Protein AF-A0A060ZB12-F1 (afdb_monomer_lite)

pLDDT: mean 72.52, std 22.84, range [24.72, 95.81]

InterPro domains:
  IPR001849 Pleckstrin homology domain [PS50003] (1-151)
  IPR011993 PH-like domain superfamily [G3DSA:2.30.29.30] (1-179)
  IPR037769 Abr/Bcr [PTHR23182] (1-188)

Secondary structure (DSSP, 8-state):
-EEEETTEEEE-EEEE-SSEEEEEEEE--SSSPPPEEEEEEEEEGGGEEEPPTTS-------PPPHHHHHHHHHHHHHHHHHHHHHHHTT--HHHHHHHHHHHHHHHHHHHHHS--EEEEEEETTS-EEEEEES-HHHHHHHHHHHHHHHTT--------HHHHHHHHHHHHHGGGG-S------S----S-TTTHHHHSSS---BGGGGGTTSHHHHHHHHHHHHT--

Foldseek 3Di:
DWWQDPLDTDDWDWEDDLFKIWTWDWDDDPDPDAIFTDTPDMAGLLQKDWDDPPPDDPDDRPADDVVVLVVLVVVLVVLVVVLVVCVVVVHDPVVNVVSVVVNVVSLVVSVRHQFDCWTWMAGNVGDIIIDGDNDPVRSVVVVVLSVVSSVVHDDDDDDDPVRVRVVRVVVSVVCPVPPQPPPDDDDDDDDDCPVVSRPPRRPPPNVPVVVPVCVPVVVVVVCVVVVDD

Organism: Oncorhynchus mykiss (NCBI:txid8022)

Sequence (229 aa):
MVELVEGTRKLRHVFLFTDLLLCAKLKKQIGGKSQQYDSKWYIPLSDLTFQNADESEPLPIPQVPDEELDAMKVKISHIKSEIQREKRANKGSKVIDRLRKKLSEQESLLLLTSPSMALRVHNRNGKGYMFLMSSDYERAEWKETIQEQQKKCFKSFSLTSMELQMLTNSCVKLQTVHHIPLTINKEGQGTRCYSMFCSDFWPRVVLSDVSTMCSEVEKDRIQRQ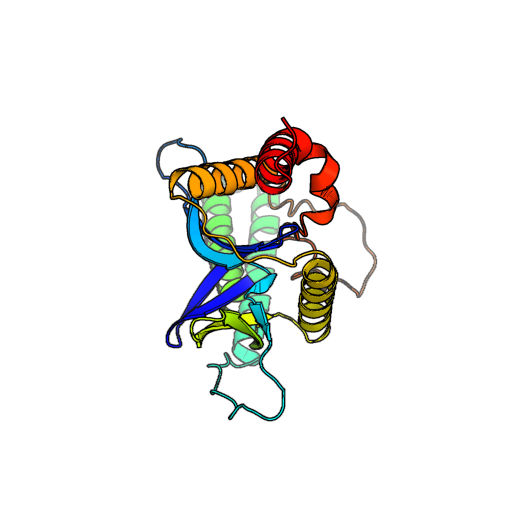TGTK

Structure (mmCIF, N/CA/C/O backbone):
data_AF-A0A060ZB12-F1
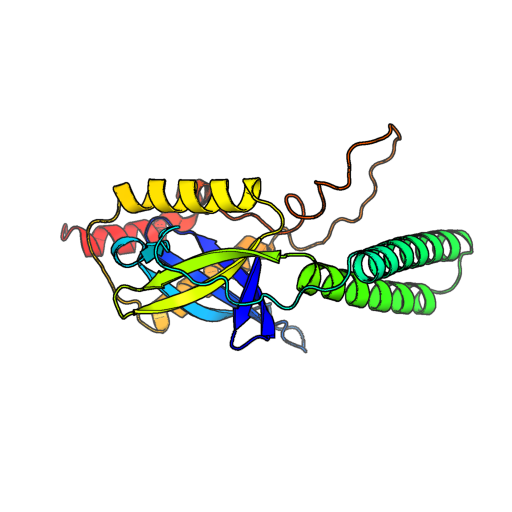#
_entry.id   AF-A0A060ZB12-F1
#
loop_
_atom_site.group_PDB
_atom_site.id
_atom_site.type_symbol
_atom_site.label_atom_id
_atom_site.label_alt_id
_atom_site.label_comp_id
_atom_site.label_asym_id
_atom_site.label_entity_id
_atom_site.label_seq_id
_atom_site.pdbx_PDB_ins_code
_atom_site.Cartn_x
_atom_site.Cartn_y
_atom_site.Cartn_z
_atom_site.occupancy
_atom_site.B_iso_or_equiv
_atom_site.auth_seq_id
_atom_site.auth_comp_id
_atom_site.auth_asym_id
_atom_site.auth_atom_id
_atom_site.pdbx_PDB_model_num
ATOM 1 N N . MET A 1 1 ? 2.083 -0.076 -1.226 1.00 79.00 1 MET A N 1
ATOM 2 C CA . MET A 1 1 ? 1.921 -1.458 -0.709 1.00 79.00 1 MET A CA 1
ATOM 3 C C . MET A 1 1 ? 1.122 -2.290 -1.704 1.00 79.00 1 MET A C 1
ATOM 5 O O . MET A 1 1 ? 0.403 -1.724 -2.531 1.00 79.00 1 MET A O 1
ATOM 9 N N . VAL A 1 2 ? 1.224 -3.616 -1.631 1.00 87.88 2 VAL A N 1
ATOM 10 C CA . VAL A 1 2 ? 0.424 -4.539 -2.450 1.00 87.88 2 VAL A CA 1
ATOM 11 C C . VAL A 1 2 ? -0.644 -5.177 -1.570 1.00 87.88 2 VAL A C 1
ATOM 13 O O . VAL A 1 2 ? -0.325 -5.769 -0.553 1.00 87.88 2 VAL A O 1
ATOM 16 N N . GLU A 1 3 ? -1.913 -5.042 -1.936 1.00 92.69 3 GLU A N 1
ATOM 17 C CA . GLU A 1 3 ? -3.031 -5.732 -1.284 1.00 92.69 3 GLU A CA 1
ATOM 18 C C . GLU A 1 3 ? -3.324 -7.033 -2.037 1.00 92.69 3 GLU A C 1
ATOM 20 O O . GLU A 1 3 ? -3.425 -7.022 -3.268 1.00 92.69 3 GLU A O 1
ATOM 25 N N . LEU A 1 4 ? -3.478 -8.143 -1.318 1.00 91.88 4 LEU A N 1
ATOM 26 C CA . LEU A 1 4 ? -3.927 -9.409 -1.887 1.00 91.88 4 LEU A CA 1
ATOM 27 C C . LEU A 1 4 ? -5.449 -9.510 -1.736 1.00 91.88 4 LEU A C 1
ATOM 29 O O . LEU A 1 4 ? -5.963 -9.647 -0.629 1.00 91.88 4 LEU A O 1
ATOM 33 N N . VAL A 1 5 ? -6.169 -9.434 -2.857 1.00 90.94 5 VAL A N 1
ATOM 34 C CA . VAL A 1 5 ? -7.636 -9.520 -2.913 1.00 90.94 5 VAL A CA 1
ATOM 35 C C . VAL A 1 5 ? -8.007 -10.739 -3.741 1.00 90.94 5 VAL A C 1
ATOM 37 O O . VAL A 1 5 ? -7.709 -10.758 -4.934 1.00 90.94 5 VAL A O 1
ATOM 40 N N . GLU A 1 6 ? -8.623 -11.746 -3.116 1.00 86.81 6 GLU A N 1
ATOM 41 C CA . GLU A 1 6 ? -9.082 -12.974 -3.795 1.00 86.81 6 GLU A CA 1
ATOM 42 C C . GLU A 1 6 ? -7.963 -13.622 -4.641 1.00 86.81 6 GLU A C 1
ATOM 44 O O . GLU A 1 6 ? -8.123 -13.916 -5.822 1.00 86.81 6 GLU A O 1
ATOM 49 N N . GLY A 1 7 ? -6.760 -13.740 -4.065 1.00 84.56 7 GLY A N 1
ATOM 50 C CA . GLY A 1 7 ? -5.575 -14.283 -4.746 1.00 84.56 7 GLY A CA 1
ATOM 51 C C . GLY A 1 7 ? -4.916 -13.342 -5.763 1.00 84.56 7 GLY A C 1
ATOM 52 O O . GLY A 1 7 ? -3.827 -13.630 -6.254 1.00 84.56 7 GLY A O 1
ATOM 53 N N . THR A 1 8 ? -5.509 -12.180 -6.048 1.00 90.38 8 THR A N 1
ATOM 54 C CA . THR A 1 8 ? -4.959 -11.206 -6.993 1.00 90.38 8 THR A CA 1
ATOM 55 C C . THR A 1 8 ? -4.247 -10.063 -6.281 1.00 90.38 8 THR A C 1
ATOM 57 O O . THR A 1 8 ? -4.826 -9.360 -5.451 1.00 90.38 8 THR A O 1
ATOM 60 N N . ARG A 1 9 ? -3.001 -9.797 -6.679 1.00 91.94 9 ARG A N 1
ATOM 61 C CA . ARG A 1 9 ? -2.221 -8.650 -6.196 1.00 91.94 9 ARG A CA 1
ATOM 62 C C . ARG A 1 9 ? -2.749 -7.343 -6.788 1.00 91.94 9 ARG A C 1
ATOM 64 O O . ARG A 1 9 ? -2.920 -7.213 -8.003 1.00 91.94 9 ARG A O 1
ATOM 71 N N . LYS A 1 10 ? -3.009 -6.349 -5.940 1.00 92.12 10 LYS A N 1
ATOM 72 C CA . LYS A 1 10 ? -3.468 -5.009 -6.325 1.00 92.12 10 LYS A CA 1
ATOM 73 C C . LYS A 1 10 ? -2.549 -3.959 -5.714 1.00 92.12 10 LYS A C 1
ATOM 75 O O . LYS A 1 10 ? -2.369 -3.909 -4.504 1.00 92.12 10 LYS A O 1
ATOM 80 N N . LEU A 1 11 ? -2.023 -3.063 -6.545 1.00 87.75 11 LEU A N 1
ATOM 81 C CA . LEU A 1 11 ? -1.247 -1.928 -6.052 1.00 87.75 11 LEU A CA 1
ATOM 82 C C . LEU A 1 11 ? -2.167 -0.934 -5.327 1.00 87.75 11 LEU A C 1
ATOM 84 O O . LEU A 1 11 ? -3.188 -0.501 -5.88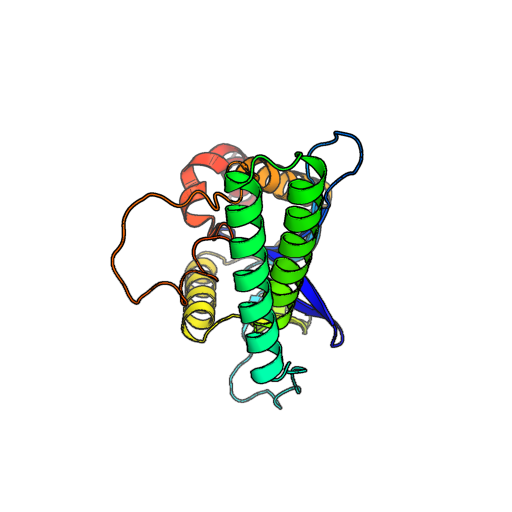3 1.00 87.75 11 LEU A O 1
ATOM 88 N N . ARG A 1 12 ? -1.810 -0.589 -4.088 1.00 86.69 12 ARG A N 1
ATOM 89 C CA . ARG A 1 12 ? -2.565 0.311 -3.211 1.00 86.69 12 ARG A CA 1
ATOM 90 C C . ARG A 1 12 ? -1.670 1.370 -2.591 1.00 86.69 12 ARG A C 1
ATOM 92 O O . ARG A 1 12 ? -0.515 1.120 -2.232 1.00 86.69 12 ARG A O 1
ATOM 99 N N . HIS A 1 13 ? -2.251 2.550 -2.437 1.00 85.69 13 HIS A N 1
ATOM 100 C CA . HIS A 1 13 ? -1.724 3.589 -1.570 1.00 85.69 13 HIS A CA 1
ATOM 101 C C . HIS A 1 13 ? -2.449 3.452 -0.241 1.00 85.69 13 HIS A C 1
ATOM 103 O O . HIS A 1 13 ? -3.680 3.477 -0.203 1.00 85.69 13 HIS A O 1
ATOM 109 N N . VAL A 1 14 ? -1.678 3.242 0.817 1.00 85.44 14 VAL A N 1
ATOM 110 C CA . VAL A 1 14 ? -2.198 3.068 2.166 1.00 85.44 14 VAL A CA 1
ATOM 111 C C . VAL A 1 14 ? -1.733 4.262 2.974 1.00 85.44 14 VAL A C 1
ATOM 113 O O . VAL A 1 14 ? -0.549 4.593 2.955 1.00 85.44 14 VAL A O 1
ATOM 116 N N . PHE A 1 15 ? -2.677 4.921 3.627 1.00 84.38 15 PHE A N 1
ATOM 117 C CA . PHE A 1 15 ? -2.443 6.104 4.436 1.00 84.38 15 PHE A CA 1
ATOM 118 C C . PHE A 1 15 ? -2.795 5.767 5.876 1.00 84.38 15 PHE A C 1
ATOM 120 O O . PHE A 1 15 ? -3.915 5.336 6.157 1.00 84.38 15 PHE A O 1
ATOM 127 N N . LEU A 1 16 ? -1.836 5.966 6.772 1.00 83.06 16 LEU A N 1
ATOM 128 C CA . LEU A 1 16 ? -2.061 5.883 8.206 1.00 83.06 16 LEU A CA 1
ATOM 129 C C . LEU A 1 16 ? -2.282 7.294 8.737 1.00 83.06 16 LEU A C 1
ATOM 131 O O . LEU A 1 16 ? -1.358 8.107 8.731 1.00 83.06 16 LEU A O 1
ATOM 135 N N . PHE A 1 17 ? -3.505 7.568 9.171 1.00 83.19 17 PHE A N 1
ATOM 136 C CA . PHE A 1 17 ? -3.862 8.774 9.905 1.00 83.19 17 PHE A CA 1
ATOM 137 C C . PHE A 1 17 ? -3.739 8.524 11.411 1.00 83.19 17 PHE A C 1
ATOM 139 O O . PHE A 1 17 ? -3.472 7.410 11.860 1.00 83.19 17 PHE A O 1
ATOM 146 N N . THR A 1 18 ? -3.946 9.577 12.193 1.00 83.50 18 THR A N 1
ATOM 147 C CA . THR A 1 18 ? -3.986 9.539 13.661 1.00 83.50 18 THR A CA 1
ATOM 148 C C . THR A 1 18 ? -5.019 8.558 14.204 1.00 83.50 18 THR A C 1
ATOM 150 O O . THR A 1 18 ? -4.788 7.986 15.262 1.00 83.50 18 THR A O 1
ATOM 153 N N . ASP A 1 19 ? -6.125 8.346 13.489 1.00 82.38 19 ASP A N 1
ATOM 154 C CA . ASP A 1 19 ? -7.271 7.580 13.979 1.00 82.38 19 ASP A CA 1
ATOM 155 C C . ASP A 1 19 ? -7.890 6.601 12.972 1.00 82.38 19 ASP A C 1
ATOM 157 O O . ASP A 1 19 ? -8.838 5.894 13.319 1.00 82.38 19 ASP A O 1
ATOM 161 N N . LEU A 1 20 ? -7.362 6.504 11.747 1.00 87.94 20 LEU A N 1
ATOM 162 C CA . LEU A 1 20 ? -7.784 5.495 10.773 1.00 87.94 20 LEU A CA 1
ATOM 163 C C . LEU A 1 20 ? -6.654 5.030 9.853 1.00 87.94 20 LEU A C 1
ATOM 165 O O . LEU A 1 20 ? -5.695 5.751 9.578 1.00 87.94 20 LEU A O 1
ATOM 169 N N . LEU A 1 21 ? -6.840 3.838 9.292 1.00 90.69 21 LEU A N 1
ATOM 170 C CA . LEU A 1 21 ? -6.081 3.318 8.161 1.00 90.69 21 LEU A CA 1
ATOM 171 C C . LEU A 1 21 ? -6.944 3.395 6.895 1.00 90.69 21 LEU A C 1
ATOM 173 O O . LEU A 1 21 ? -8.026 2.809 6.844 1.00 90.69 21 LEU A O 1
ATOM 177 N N . LEU A 1 22 ? -6.473 4.098 5.866 1.00 88.62 22 LEU A N 1
ATOM 178 C CA . LEU A 1 22 ? -7.163 4.263 4.584 1.00 88.62 22 LEU A CA 1
ATOM 179 C C . LEU A 1 22 ? -6.421 3.517 3.477 1.00 88.62 22 LEU A C 1
ATOM 181 O O . LEU A 1 22 ? -5.247 3.776 3.227 1.00 88.62 22 LEU A O 1
ATOM 185 N N . CYS A 1 23 ? -7.133 2.670 2.740 1.00 91.06 23 CYS A N 1
ATOM 186 C CA . CYS A 1 23 ? -6.635 2.035 1.526 1.00 91.06 23 CYS A CA 1
ATOM 187 C C . CYS A 1 23 ? -7.292 2.661 0.296 1.00 91.06 23 CYS A C 1
ATOM 189 O O . CYS A 1 23 ? -8.519 2.670 0.157 1.00 91.06 23 CYS A O 1
ATOM 191 N N . ALA A 1 24 ? -6.479 3.155 -0.634 1.00 89.31 24 ALA A N 1
ATOM 192 C CA . ALA A 1 24 ? -6.948 3.804 -1.848 1.00 89.31 24 ALA A CA 1
ATOM 193 C C . ALA A 1 24 ? -6.221 3.306 -3.104 1.00 89.31 24 ALA A C 1
ATOM 195 O O . ALA A 1 24 ? -5.080 2.832 -3.086 1.00 89.31 24 ALA A O 1
ATOM 196 N N . LYS A 1 25 ? -6.899 3.446 -4.242 1.00 88.88 25 LYS A N 1
ATOM 197 C CA . LYS A 1 25 ? -6.341 3.235 -5.577 1.00 88.88 25 LYS A CA 1
ATOM 198 C C . LYS A 1 25 ? -6.129 4.585 -6.250 1.00 88.88 25 LYS A C 1
ATOM 200 O O . LYS A 1 25 ? -7.077 5.343 -6.426 1.00 88.88 25 LYS A O 1
ATOM 205 N N . LEU A 1 26 ? -4.908 4.844 -6.700 1.00 83.38 26 LEU A N 1
ATOM 206 C CA . LEU A 1 26 ? -4.621 5.996 -7.544 1.00 83.38 26 LEU A CA 1
ATOM 207 C C . LEU A 1 26 ? -5.221 5.789 -8.944 1.00 83.38 26 LEU A C 1
ATOM 209 O O . LEU A 1 26 ? -4.893 4.825 -9.641 1.00 83.38 26 LEU A O 1
ATOM 213 N N . LYS A 1 27 ? -6.110 6.688 -9.363 1.00 83.06 27 LYS A N 1
ATOM 214 C CA . LYS A 1 27 ? -6.640 6.777 -10.725 1.00 83.06 27 LYS A CA 1
ATOM 215 C C . LYS A 1 27 ? -5.873 7.875 -11.465 1.00 83.06 27 LYS A C 1
ATOM 217 O O . LYS A 1 27 ? -5.997 9.057 -11.150 1.00 83.06 27 LYS A O 1
ATOM 222 N N . LYS A 1 28 ? -5.096 7.480 -12.477 1.00 71.56 28 LYS A N 1
ATOM 223 C CA . LYS A 1 28 ? -4.562 8.418 -13.473 1.00 71.56 28 LYS A CA 1
ATOM 224 C C . LYS A 1 28 ? -5.691 8.740 -14.450 1.00 71.56 28 LYS A C 1
ATOM 226 O O . LYS A 1 28 ? -6.146 7.850 -15.165 1.00 71.56 28 LYS A O 1
ATOM 231 N N . GLN A 1 29 ? -6.192 9.971 -14.431 1.00 63.22 29 GLN A N 1
ATOM 232 C CA . GLN A 1 29 ? -7.167 10.425 -15.420 1.00 63.22 29 GLN A CA 1
ATOM 233 C C . GLN A 1 29 ? -6.453 10.711 -16.748 1.00 63.22 29 GLN A C 1
ATOM 235 O O . GLN A 1 29 ? -5.381 11.311 -16.777 1.00 63.22 29 GLN A O 1
ATOM 240 N N . ILE A 1 30 ? -7.044 10.249 -17.850 1.00 53.69 30 ILE A N 1
ATOM 241 C CA . ILE A 1 30 ? -6.589 10.537 -19.214 1.00 53.69 30 ILE A CA 1
ATOM 242 C C . ILE A 1 30 ? -7.291 11.833 -19.646 1.00 53.69 30 ILE A C 1
ATOM 244 O O . ILE A 1 30 ? -8.505 11.935 -19.498 1.00 53.69 30 ILE A O 1
ATOM 248 N N . GLY A 1 31 ? -6.542 12.822 -20.149 1.00 58.31 31 GLY A N 1
ATOM 249 C CA . GLY A 1 31 ? -7.113 14.078 -20.667 1.00 58.31 31 GLY A CA 1
ATOM 250 C C . GLY A 1 31 ? -6.949 15.323 -19.783 1.00 58.31 31 GLY A C 1
ATOM 251 O O . GLY A 1 31 ? -7.825 16.178 -19.778 1.00 58.31 31 GLY A O 1
ATOM 252 N N . GLY A 1 32 ? -5.851 15.447 -19.026 1.00 54.78 32 GLY A N 1
ATOM 253 C CA . GLY A 1 32 ? -5.469 16.713 -18.372 1.00 54.78 32 GLY A CA 1
ATOM 254 C C . GLY A 1 32 ? -6.146 17.026 -17.031 1.00 54.78 32 GLY A C 1
ATOM 255 O O . GLY A 1 32 ? -5.830 18.042 -16.421 1.00 54.78 32 GLY A O 1
ATOM 256 N N . LYS A 1 33 ? -7.031 16.155 -16.530 1.00 57.69 33 LYS A N 1
ATOM 257 C CA . LYS A 1 33 ? -7.533 16.244 -15.148 1.00 57.69 33 LYS A CA 1
ATOM 258 C C . LYS A 1 33 ? -6.469 15.752 -14.161 1.00 57.69 33 LYS A C 1
ATOM 260 O O . LYS A 1 33 ? -5.718 14.824 -14.467 1.00 57.69 33 LYS A O 1
ATOM 265 N N . SER A 1 34 ? -6.410 16.375 -12.984 1.00 67.00 34 SER A N 1
ATOM 266 C CA . SER A 1 34 ? -5.497 15.991 -11.904 1.00 67.00 34 SER A CA 1
ATOM 267 C C . SER A 1 34 ? -5.702 14.532 -11.478 1.00 67.00 34 SER A C 1
ATOM 269 O O . SER A 1 34 ? -6.764 13.937 -11.676 1.00 67.00 34 SER A O 1
ATOM 271 N N . GLN A 1 35 ? -4.651 13.925 -10.921 1.00 73.75 35 GLN A N 1
ATOM 272 C CA . GLN A 1 35 ? -4.734 12.572 -10.376 1.00 73.75 35 GLN A CA 1
ATOM 273 C C . GLN A 1 35 ? -5.767 12.523 -9.242 1.00 73.75 35 GLN A C 1
ATOM 275 O O . GLN A 1 35 ? -5.906 13.485 -8.493 1.00 73.75 35 GLN A O 1
ATOM 280 N N . GLN A 1 36 ? -6.479 11.404 -9.095 1.00 82.94 36 GLN A N 1
ATOM 281 C CA . GLN A 1 36 ? -7.490 11.246 -8.046 1.00 82.94 36 GLN A CA 1
ATOM 282 C C . GLN A 1 36 ? -7.314 9.915 -7.322 1.00 82.94 36 GLN A C 1
ATOM 284 O O . GLN A 1 36 ? -7.049 8.886 -7.946 1.00 82.94 36 GLN A O 1
ATOM 289 N N . TYR A 1 37 ? -7.505 9.918 -6.005 1.00 83.81 37 TYR A N 1
ATOM 290 C CA . TYR A 1 37 ? -7.616 8.690 -5.229 1.00 83.81 37 TYR A CA 1
ATOM 291 C C . TYR A 1 37 ? -9.061 8.195 -5.173 1.00 83.81 37 TYR A C 1
ATOM 293 O O . TYR A 1 37 ? -9.995 8.951 -4.933 1.00 83.81 37 TYR A O 1
ATOM 301 N N . ASP A 1 38 ? -9.218 6.894 -5.380 1.00 90.19 38 ASP A N 1
ATOM 302 C CA . ASP A 1 38 ? -10.455 6.144 -5.206 1.00 90.19 38 ASP A CA 1
ATOM 303 C C . ASP A 1 38 ? -10.338 5.320 -3.928 1.00 90.19 38 ASP A C 1
ATOM 305 O O . ASP A 1 38 ? -9.534 4.381 -3.881 1.00 90.19 38 ASP A O 1
ATOM 309 N N . SER A 1 39 ? -11.098 5.674 -2.893 1.00 92.62 39 SER A N 1
ATOM 310 C CA . SER A 1 39 ? -11.096 4.900 -1.651 1.00 92.62 39 SER A CA 1
ATOM 311 C C . SER A 1 39 ? -11.607 3.482 -1.909 1.00 92.62 39 SER A C 1
ATOM 313 O O . SER A 1 39 ? -12.604 3.283 -2.605 1.00 92.62 39 SER A O 1
ATOM 315 N N . LYS A 1 40 ? -10.898 2.486 -1.375 1.00 95.12 40 LYS A N 1
ATOM 316 C CA . LYS A 1 40 ? -11.306 1.077 -1.420 1.00 95.12 40 LYS A CA 1
ATOM 317 C C . LYS A 1 40 ? -11.934 0.634 -0.118 1.00 95.12 40 LYS A C 1
ATOM 319 O O . LYS A 1 40 ? -12.921 -0.095 -0.149 1.00 95.12 40 LYS A O 1
ATOM 324 N N . TRP A 1 41 ? -11.371 1.081 0.991 1.00 95.44 41 TRP A N 1
ATOM 325 C CA . TRP A 1 41 ? -11.894 0.874 2.330 1.00 95.44 41 TRP A CA 1
ATOM 326 C C . TRP A 1 41 ? -11.108 1.747 3.309 1.00 95.44 41 TRP A C 1
ATOM 328 O O . TRP A 1 41 ? -9.996 2.189 3.014 1.00 95.44 41 TRP A O 1
ATOM 338 N N . TYR A 1 42 ? -11.679 1.964 4.487 1.00 95.06 42 TYR A N 1
ATOM 339 C CA . TYR A 1 42 ? -10.970 2.493 5.645 1.00 95.06 42 TYR A CA 1
ATOM 340 C C . TYR A 1 42 ? -11.331 1.660 6.878 1.00 95.06 42 TYR A C 1
ATOM 342 O O . TYR A 1 42 ? -12.360 0.978 6.891 1.00 95.06 42 TYR A O 1
ATOM 350 N N . ILE A 1 43 ? -10.475 1.697 7.894 1.00 95.75 43 ILE A N 1
ATOM 351 C CA . ILE A 1 43 ? -10.718 1.077 9.198 1.00 95.75 43 ILE A CA 1
ATOM 352 C C . ILE A 1 43 ? -10.329 2.109 10.261 1.00 95.75 43 ILE A C 1
ATOM 354 O O . ILE A 1 43 ? -9.163 2.512 10.279 1.00 95.75 43 ILE A O 1
ATOM 358 N N . PRO A 1 44 ? -11.258 2.562 11.122 1.00 94.88 44 PRO A N 1
ATOM 359 C CA . PRO A 1 44 ? -10.895 3.300 12.328 1.00 94.88 44 PRO A CA 1
ATOM 360 C C . PRO A 1 44 ? -9.890 2.486 13.143 1.00 94.88 44 PRO A C 1
ATOM 362 O O . PRO A 1 44 ? -10.064 1.281 13.311 1.00 94.88 44 PRO A O 1
ATOM 365 N N . LEU A 1 45 ? -8.838 3.111 13.663 1.00 92.19 45 LEU A N 1
ATOM 366 C CA . LEU A 1 45 ? -7.791 2.390 14.389 1.00 92.19 45 LEU A CA 1
ATOM 367 C C . LEU A 1 45 ? -8.330 1.695 15.645 1.00 92.19 45 LEU A C 1
ATOM 369 O O . LEU A 1 45 ? -7.842 0.628 15.999 1.00 92.19 45 LEU A O 1
ATOM 373 N N . SER A 1 46 ? -9.382 2.235 16.260 1.00 94.50 46 SER A N 1
ATOM 374 C CA . SER A 1 46 ? -10.110 1.609 17.373 1.00 94.50 46 SER A CA 1
ATOM 375 C C . SER A 1 46 ? -10.831 0.304 16.999 1.00 94.50 46 SER A C 1
ATOM 377 O O . SER A 1 46 ? -11.099 -0.506 17.883 1.00 94.50 46 SER A O 1
ATOM 379 N N . ASP A 1 47 ? -11.107 0.069 15.712 1.00 95.75 47 ASP A N 1
ATOM 380 C CA . ASP A 1 47 ? -11.715 -1.166 15.196 1.00 95.75 47 ASP A CA 1
ATOM 381 C C . ASP A 1 47 ? -10.709 -2.088 14.495 1.00 95.75 47 ASP A C 1
ATOM 383 O O . ASP A 1 47 ? -11.092 -3.159 14.017 1.00 95.75 47 ASP A O 1
ATOM 387 N N . LEU A 1 48 ? -9.447 -1.669 14.372 1.00 95.81 48 LEU A N 1
ATOM 388 C CA . LEU A 1 48 ? -8.412 -2.429 13.684 1.00 95.81 48 LEU A CA 1
ATOM 389 C C . LEU A 1 48 ? -7.791 -3.454 14.635 1.00 95.81 48 LEU A C 1
ATOM 391 O O . LEU A 1 48 ? -7.294 -3.110 15.703 1.00 95.81 48 LEU A O 1
ATOM 395 N N . THR A 1 49 ? -7.736 -4.715 14.226 1.00 94.50 49 THR A N 1
ATOM 396 C CA . THR A 1 49 ? -6.981 -5.750 14.943 1.00 94.50 49 THR A CA 1
ATOM 397 C C . THR A 1 49 ? -5.975 -6.422 14.018 1.00 94.50 49 THR A C 1
ATOM 399 O O . THR A 1 49 ? -6.192 -6.558 12.812 1.00 94.50 49 THR A O 1
ATOM 402 N N . PHE A 1 50 ? -4.835 -6.827 14.572 1.00 91.94 50 PHE A N 1
ATOM 403 C CA . PHE A 1 50 ? -3.872 -7.657 13.855 1.00 91.94 50 PHE A CA 1
ATOM 404 C C . PHE A 1 50 ? -4.213 -9.122 14.065 1.00 91.94 50 PHE A C 1
ATOM 406 O O . PHE A 1 50 ? -4.710 -9.500 15.122 1.00 91.94 50 PHE A O 1
ATOM 413 N N . GLN A 1 51 ? -3.923 -9.952 13.067 1.00 83.44 51 GLN A N 1
ATOM 414 C CA . GLN A 1 51 ? -4.009 -11.389 13.277 1.00 83.44 51 GLN A CA 1
ATOM 415 C C . GLN A 1 51 ? -2.934 -11.860 14.259 1.00 83.44 51 GLN A C 1
ATOM 417 O O . GLN A 1 51 ? -1.764 -11.480 14.126 1.00 83.44 51 GLN A O 1
ATOM 422 N N . ASN A 1 52 ? -3.333 -12.699 15.212 1.00 68.94 52 ASN A N 1
ATOM 423 C CA . ASN A 1 52 ? -2.413 -13.369 16.121 1.00 68.94 52 ASN A CA 1
ATOM 424 C C . ASN A 1 52 ? -1.660 -14.485 15.388 1.00 68.94 52 ASN A C 1
ATOM 426 O O . ASN A 1 52 ? -2.200 -15.108 14.474 1.00 68.94 52 ASN A O 1
ATOM 430 N N . ALA A 1 53 ? -0.411 -14.737 15.787 1.00 60.03 53 ALA A N 1
ATOM 431 C CA . ALA A 1 53 ? 0.427 -15.768 15.171 1.00 60.03 53 ALA A CA 1
ATOM 432 C C . ALA A 1 53 ? -0.179 -17.182 15.294 1.00 60.03 53 ALA A C 1
ATOM 434 O O . ALA A 1 53 ? 0.064 -18.018 14.429 1.00 60.03 53 ALA A O 1
ATOM 435 N N . ASP A 1 54 ? -1.016 -17.404 16.311 1.00 57.44 54 ASP A N 1
ATOM 436 C CA . ASP A 1 54 ? -1.535 -18.723 16.688 1.00 57.44 54 ASP A CA 1
ATOM 437 C C . ASP A 1 54 ? -2.876 -19.088 16.014 1.00 57.44 54 ASP A C 1
ATOM 439 O O . ASP A 1 54 ? -3.324 -20.226 16.103 1.00 57.44 54 ASP A O 1
ATOM 443 N N . GLU A 1 55 ? -3.532 -18.144 15.324 1.00 56.56 55 GLU A N 1
ATOM 444 C CA . GLU A 1 55 ? -4.906 -18.307 14.804 1.00 56.56 55 GLU A CA 1
ATOM 445 C C . GLU A 1 55 ? -4.985 -18.543 13.285 1.00 56.56 55 GLU A C 1
ATOM 447 O O . GLU A 1 55 ? -6.072 -18.485 12.706 1.00 56.56 55 GLU A O 1
ATOM 452 N N . SER A 1 56 ? -3.866 -18.762 12.586 1.00 54.53 56 SER A N 1
ATOM 453 C CA . SER A 1 56 ? -3.892 -18.797 11.119 1.00 54.53 56 SER A CA 1
ATOM 454 C C . SER A 1 56 ? -3.099 -19.932 10.491 1.00 54.53 56 SER A C 1
ATOM 456 O O . SER A 1 56 ? -1.872 -19.946 10.551 1.00 54.53 56 SER A O 1
ATOM 458 N N . GLU A 1 57 ? -3.805 -20.788 9.752 1.00 57.09 57 GLU A N 1
ATOM 459 C CA . GLU A 1 57 ? -3.218 -21.548 8.651 1.00 57.09 57 GLU A CA 1
ATOM 460 C C . GLU A 1 57 ? -2.557 -20.563 7.659 1.00 57.09 57 GLU A C 1
ATOM 462 O O . GLU A 1 57 ? -3.159 -19.534 7.295 1.00 57.09 57 GLU A O 1
ATOM 467 N N . PRO A 1 58 ? -1.312 -20.812 7.215 1.00 57.72 58 PRO A N 1
ATOM 468 C CA . PRO A 1 58 ? -0.686 -19.992 6.198 1.00 57.72 58 PRO A CA 1
ATOM 469 C C . PRO A 1 58 ? -1.466 -20.141 4.888 1.00 57.72 58 PRO A C 1
ATOM 471 O O . PRO A 1 58 ? -1.294 -21.104 4.149 1.00 57.72 58 PRO A O 1
ATOM 474 N N . LEU A 1 59 ? -2.323 -19.164 4.569 1.00 62.53 59 LEU A N 1
ATOM 475 C CA . LEU A 1 59 ? -2.863 -19.053 3.217 1.00 62.53 59 LEU A CA 1
ATOM 476 C C . LEU A 1 59 ? -1.684 -18.980 2.234 1.00 62.53 59 LEU A C 1
ATOM 478 O O . LEU A 1 59 ? -0.834 -18.095 2.400 1.00 62.53 59 LEU A O 1
ATOM 482 N N . PRO A 1 60 ? -1.621 -19.867 1.225 1.00 68.75 60 PRO A N 1
ATOM 483 C CA . PRO A 1 60 ? -0.536 -19.860 0.262 1.00 68.75 60 PRO A CA 1
ATOM 484 C C . PRO A 1 60 ? -0.587 -18.546 -0.516 1.00 68.75 60 PRO A C 1
ATOM 486 O O . PRO A 1 60 ? -1.514 -18.284 -1.282 1.00 68.75 60 PRO A O 1
ATOM 489 N N . ILE A 1 61 ? 0.402 -17.686 -0.284 1.00 78.19 61 ILE A N 1
ATOM 490 C CA . ILE A 1 61 ? 0.605 -16.474 -1.075 1.00 78.19 61 ILE A CA 1
ATOM 491 C C . ILE A 1 61 ? 1.221 -16.949 -2.390 1.00 78.19 61 ILE A C 1
ATOM 493 O O . ILE A 1 61 ? 2.303 -17.535 -2.335 1.00 78.19 61 ILE A O 1
ATOM 497 N N . PRO A 1 62 ? 0.595 -16.711 -3.557 1.00 75.44 62 PRO A N 1
ATOM 498 C CA . PRO A 1 62 ? 1.206 -17.061 -4.832 1.00 75.44 62 PRO A CA 1
ATOM 499 C C . PRO A 1 62 ? 2.556 -16.349 -4.946 1.00 75.44 62 PRO A C 1
ATOM 501 O O . PRO A 1 62 ? 2.603 -15.120 -5.045 1.00 75.44 62 PRO A O 1
ATOM 504 N N . GLN A 1 63 ? 3.646 -17.106 -4.841 1.00 75.88 63 GLN A N 1
ATOM 505 C CA . GLN A 1 63 ? 4.997 -16.569 -4.919 1.00 75.88 63 GLN A CA 1
ATOM 506 C C . GLN A 1 63 ? 5.474 -16.632 -6.362 1.00 75.88 63 GLN A C 1
ATOM 508 O O . GLN A 1 63 ? 5.239 -17.609 -7.070 1.00 75.88 63 GLN A O 1
ATOM 513 N N . VAL A 1 64 ? 6.106 -15.547 -6.794 1.00 80.56 64 VAL A N 1
ATOM 514 C CA . VAL A 1 64 ? 6.821 -15.524 -8.066 1.00 80.56 64 VAL A CA 1
ATOM 515 C C . VAL A 1 64 ? 8.218 -16.068 -7.772 1.00 80.56 64 VAL A C 1
ATOM 517 O O . VAL A 1 64 ? 8.802 -15.599 -6.794 1.00 80.56 64 VAL A O 1
ATOM 520 N N . PRO A 1 65 ? 8.732 -17.038 -8.549 1.00 86.44 65 PRO A N 1
ATOM 521 C CA . PRO A 1 65 ? 10.067 -17.588 -8.337 1.00 86.44 65 PRO A CA 1
ATOM 522 C C . PRO A 1 65 ? 11.140 -16.498 -8.332 1.00 86.44 65 PRO A C 1
ATOM 524 O O . PRO A 1 65 ? 11.054 -15.525 -9.093 1.00 86.44 65 PRO A O 1
ATOM 527 N N . ASP A 1 66 ? 12.165 -16.672 -7.504 1.00 86.06 66 ASP A N 1
ATOM 528 C CA . ASP A 1 66 ? 13.251 -15.699 -7.379 1.00 86.06 66 ASP A CA 1
ATOM 529 C C . ASP A 1 66 ? 13.989 -15.507 -8.710 1.00 86.06 66 ASP A C 1
ATOM 531 O O . ASP A 1 66 ? 14.346 -14.380 -9.059 1.00 86.06 66 ASP A O 1
ATOM 535 N N . GLU A 1 67 ? 14.110 -16.559 -9.526 1.00 90.56 67 GLU A N 1
ATOM 536 C CA . GLU A 1 67 ? 14.709 -16.487 -10.861 1.00 90.56 67 GLU A CA 1
ATOM 537 C C . GLU A 1 67 ? 13.931 -15.547 -11.790 1.00 90.56 67 GLU A C 1
ATOM 539 O O . GLU A 1 67 ? 14.521 -14.817 -12.591 1.00 90.56 67 GLU A O 1
ATOM 544 N N . GLU A 1 68 ? 12.601 -15.530 -11.683 1.00 89.88 68 GLU A N 1
ATOM 545 C CA . GLU A 1 68 ? 11.753 -14.644 -12.481 1.00 89.88 68 GLU A CA 1
ATOM 546 C C . GLU A 1 68 ? 11.864 -13.192 -11.992 1.00 89.88 68 GLU A C 1
ATOM 548 O O . GLU A 1 68 ? 11.954 -12.261 -12.802 1.00 89.88 68 GLU A O 1
ATOM 553 N N . LEU A 1 69 ? 11.926 -12.980 -10.672 1.00 85.38 69 LEU A N 1
ATOM 554 C CA . LEU A 1 69 ? 12.191 -11.662 -10.086 1.00 85.38 69 LEU A CA 1
ATOM 555 C C . LEU A 1 69 ? 13.560 -11.125 -10.519 1.00 85.38 69 LEU A C 1
ATOM 557 O O . LEU A 1 69 ? 13.681 -9.948 -10.875 1.00 85.38 69 LEU A O 1
ATOM 561 N N . ASP A 1 70 ? 14.583 -11.970 -10.546 1.00 86.00 70 ASP A N 1
ATOM 562 C CA . ASP A 1 70 ? 15.922 -11.598 -10.990 1.00 86.00 70 ASP A CA 1
ATOM 563 C C . ASP A 1 70 ? 15.975 -11.331 -12.494 1.00 86.00 70 ASP A C 1
ATOM 565 O O . ASP A 1 70 ? 16.561 -10.328 -12.916 1.00 86.00 70 ASP A O 1
ATOM 569 N N . ALA A 1 71 ? 15.273 -12.118 -13.312 1.00 92.81 71 ALA A N 1
ATOM 570 C CA . ALA A 1 71 ? 15.117 -11.839 -14.738 1.00 92.81 71 ALA A CA 1
ATOM 571 C C . ALA A 1 71 ? 14.474 -10.461 -14.985 1.00 92.81 71 ALA A C 1
ATOM 573 O O . ALA A 1 71 ? 14.934 -9.700 -15.847 1.00 92.81 71 ALA A O 1
ATOM 574 N N . MET A 1 72 ? 13.457 -10.085 -14.200 1.00 85.88 72 MET A N 1
ATOM 575 C CA . MET A 1 72 ? 12.864 -8.742 -14.252 1.00 85.88 72 MET A CA 1
ATOM 576 C C . MET A 1 72 ? 13.879 -7.652 -13.881 1.00 85.88 72 MET A C 1
ATOM 578 O O . MET A 1 72 ? 13.981 -6.651 -14.598 1.00 85.88 72 MET A O 1
ATOM 582 N N . LYS A 1 73 ? 14.668 -7.836 -12.813 1.00 83.06 73 LYS A N 1
ATOM 583 C CA . LYS A 1 73 ? 15.720 -6.881 -12.401 1.00 83.06 73 LYS A CA 1
ATOM 584 C C . LYS A 1 73 ? 16.791 -6.715 -13.479 1.00 83.06 73 LYS A C 1
ATOM 586 O O . LYS A 1 73 ? 17.172 -5.585 -13.799 1.00 83.06 73 LYS A O 1
ATOM 591 N N . VAL A 1 74 ? 17.249 -7.814 -14.079 1.00 91.31 74 VAL A N 1
ATOM 592 C CA . VAL A 1 74 ? 18.217 -7.800 -15.188 1.00 91.31 74 VAL A CA 1
ATOM 593 C C . VAL A 1 74 ? 17.644 -7.032 -16.376 1.00 91.31 74 VAL A C 1
ATOM 595 O O . VAL A 1 74 ? 18.311 -6.154 -16.928 1.00 91.31 74 VAL A O 1
ATOM 598 N N . LYS A 1 75 ? 16.381 -7.280 -16.733 1.00 91.94 75 LYS A N 1
ATOM 599 C CA . LYS A 1 75 ? 15.701 -6.584 -17.831 1.00 91.94 75 LYS A CA 1
ATOM 600 C C . LYS A 1 75 ? 15.526 -5.086 -17.563 1.00 91.94 75 LYS A C 1
ATOM 602 O O . LYS A 1 75 ? 15.745 -4.287 -18.472 1.00 91.94 75 LYS A O 1
ATOM 607 N N . ILE A 1 76 ? 15.196 -4.685 -16.334 1.00 86.12 76 ILE A N 1
ATOM 608 C CA . ILE A 1 76 ? 15.147 -3.272 -15.912 1.00 86.12 76 ILE A CA 1
ATOM 609 C C . ILE A 1 76 ? 16.523 -2.617 -16.079 1.00 86.12 76 ILE A C 1
ATOM 611 O O . ILE A 1 76 ? 16.626 -1.554 -16.695 1.00 86.12 76 ILE A O 1
ATOM 615 N N . SER A 1 77 ? 17.586 -3.258 -15.587 1.00 88.25 77 SER A N 1
ATOM 616 C CA . SER A 1 77 ? 18.965 -2.765 -15.713 1.00 88.25 77 SER A CA 1
ATOM 617 C C . SER A 1 77 ? 19.406 -2.643 -17.172 1.00 88.25 77 SER A C 1
ATOM 619 O O . SER A 1 77 ? 20.007 -1.638 -17.558 1.00 88.25 77 SER A O 1
ATOM 621 N N . HIS A 1 78 ? 19.044 -3.616 -18.009 1.00 93.75 78 HIS A N 1
ATOM 622 C CA . HIS A 1 78 ? 19.307 -3.588 -19.444 1.00 93.75 78 HIS A CA 1
ATOM 623 C C . HIS A 1 78 ? 18.577 -2.426 -20.135 1.00 93.75 78 HIS A C 1
ATOM 625 O O . HIS A 1 78 ? 19.203 -1.630 -20.825 1.00 93.75 78 HIS A O 1
ATOM 631 N N . ILE A 1 79 ? 17.276 -2.235 -19.898 1.00 89.56 79 ILE A N 1
ATOM 632 C CA . ILE A 1 79 ? 16.533 -1.111 -20.497 1.00 89.56 79 ILE A CA 1
ATOM 633 C C . ILE A 1 79 ? 17.097 0.243 -20.023 1.00 89.56 79 ILE A C 1
ATOM 635 O O . ILE A 1 79 ? 17.175 1.192 -20.807 1.00 89.56 79 ILE A O 1
ATOM 639 N N . LYS A 1 80 ? 17.534 0.353 -18.760 1.00 89.00 80 LYS A N 1
ATOM 640 C CA . LYS A 1 80 ? 18.199 1.565 -18.246 1.00 89.00 80 LYS A CA 1
ATOM 641 C C . LYS A 1 80 ? 19.502 1.857 -18.995 1.00 89.00 80 LYS A C 1
ATOM 643 O O . LYS A 1 80 ? 19.740 3.015 -19.346 1.00 89.00 80 LYS A O 1
ATOM 648 N N . SER A 1 81 ? 20.320 0.842 -19.278 1.00 92.56 81 SER A N 1
ATOM 649 C CA . SER A 1 81 ? 21.564 1.021 -20.037 1.00 92.56 81 SER A CA 1
ATOM 650 C C . SER A 1 81 ? 21.302 1.360 -21.511 1.00 92.56 81 SER A C 1
ATOM 652 O O . SER A 1 81 ? 21.954 2.261 -22.042 1.00 92.56 81 SER A O 1
ATOM 654 N N . GLU A 1 82 ? 20.289 0.749 -22.137 1.00 92.56 82 GLU A N 1
ATOM 655 C CA . GLU A 1 82 ? 19.801 1.095 -23.482 1.00 92.56 82 GLU A CA 1
ATOM 656 C C . GLU A 1 82 ? 19.429 2.583 -23.567 1.00 92.56 82 GLU A C 1
ATOM 658 O O . GLU A 1 82 ? 19.923 3.295 -24.438 1.00 92.56 82 GLU A O 1
ATOM 663 N N . ILE A 1 83 ? 18.629 3.093 -22.620 1.00 90.44 83 ILE A N 1
ATOM 664 C CA . ILE A 1 83 ? 18.244 4.516 -22.570 1.00 90.44 83 ILE A CA 1
ATOM 665 C C . ILE A 1 83 ? 19.480 5.419 -22.483 1.00 90.44 83 ILE A C 1
ATOM 667 O O . ILE A 1 83 ? 19.536 6.450 -23.153 1.00 90.44 83 ILE A O 1
ATOM 671 N N . GLN A 1 84 ? 20.468 5.061 -21.660 1.00 90.06 84 GLN A N 1
ATOM 672 C CA . GLN A 1 84 ? 21.698 5.847 -21.522 1.00 90.06 84 GLN A CA 1
ATOM 673 C C . GLN A 1 84 ? 22.537 5.831 -22.802 1.00 90.06 84 GLN A C 1
ATOM 675 O O . GLN A 1 84 ? 23.069 6.867 -23.201 1.00 90.06 84 GLN A O 1
ATOM 680 N N . ARG A 1 85 ? 22.632 4.685 -23.477 1.00 90.44 85 ARG A N 1
ATOM 681 C CA . ARG A 1 85 ? 23.359 4.561 -24.743 1.00 90.44 85 ARG A CA 1
ATOM 682 C C . ARG A 1 85 ? 22.674 5.337 -25.868 1.00 90.44 85 ARG A C 1
ATOM 684 O O . ARG A 1 85 ? 23.345 6.058 -26.598 1.00 90.44 85 ARG A O 1
ATOM 691 N N . GLU A 1 86 ? 21.352 5.252 -25.968 1.00 89.94 86 GLU A N 1
ATOM 692 C CA . GLU A 1 86 ? 20.560 5.976 -26.969 1.00 89.94 86 GLU A CA 1
ATOM 693 C C . GLU A 1 86 ? 20.625 7.498 -26.762 1.00 89.94 86 GLU A C 1
ATOM 695 O O . GLU A 1 86 ? 20.737 8.240 -27.738 1.00 89.94 86 GLU A O 1
ATOM 700 N N . LYS A 1 87 ? 20.674 7.965 -25.504 1.00 87.31 87 LYS A N 1
ATOM 701 C CA . LYS A 1 87 ? 20.958 9.374 -25.173 1.00 87.31 87 LYS A CA 1
ATOM 702 C C . LYS A 1 87 ? 22.333 9.830 -25.668 1.00 87.31 87 LYS A C 1
ATOM 704 O O . LYS A 1 87 ? 22.437 10.925 -26.202 1.00 87.31 87 LYS A O 1
ATOM 709 N N . ARG A 1 88 ? 23.381 9.012 -25.497 1.00 86.38 88 ARG A N 1
ATOM 710 C CA . ARG A 1 88 ? 24.749 9.332 -25.961 1.00 86.38 88 ARG A CA 1
ATOM 711 C C . ARG A 1 88 ? 24.877 9.309 -27.484 1.00 86.38 88 ARG A C 1
ATOM 713 O O . ARG A 1 88 ? 25.687 10.039 -28.034 1.00 86.38 88 ARG A O 1
ATOM 720 N N . ALA A 1 89 ? 24.084 8.478 -28.155 1.00 84.31 89 ALA A N 1
ATOM 721 C CA . ALA A 1 89 ? 24.095 8.337 -29.606 1.00 84.31 89 ALA A CA 1
ATOM 722 C C . ALA A 1 89 ? 23.296 9.431 -30.351 1.00 84.31 89 ALA A C 1
ATOM 724 O O . ALA A 1 89 ? 23.150 9.327 -31.565 1.00 84.31 89 ALA A O 1
ATOM 725 N N . ASN A 1 90 ? 22.742 10.438 -2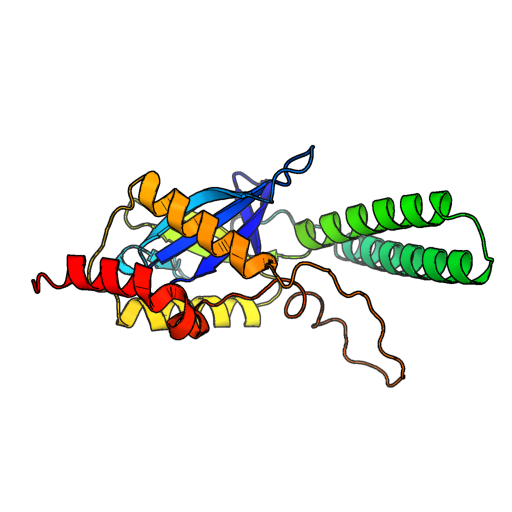9.653 1.00 74.75 90 ASN A N 1
ATOM 726 C CA . ASN A 1 90 ? 21.852 11.474 -30.211 1.00 74.75 90 ASN A CA 1
ATOM 727 C C . ASN A 1 90 ? 20.693 10.917 -31.068 1.00 74.75 90 ASN A C 1
ATOM 729 O O . ASN A 1 90 ? 20.188 11.583 -31.974 1.00 74.75 90 ASN A O 1
ATOM 733 N N . LYS A 1 91 ? 20.240 9.689 -30.788 1.00 69.88 91 LYS A N 1
ATOM 734 C CA . LYS A 1 91 ? 19.111 9.081 -31.500 1.00 69.88 91 LYS A CA 1
ATOM 735 C C . LYS A 1 91 ? 17.790 9.698 -31.022 1.00 69.88 91 LYS A C 1
ATOM 737 O O . LYS A 1 91 ? 17.640 10.081 -29.864 1.00 69.88 91 LYS A O 1
ATOM 742 N N . GLY A 1 92 ? 16.832 9.833 -31.942 1.00 70.75 92 GLY A N 1
ATOM 743 C CA . GLY A 1 92 ? 15.638 10.667 -31.759 1.00 70.75 92 GLY A CA 1
ATOM 744 C C . GLY A 1 92 ? 14.754 10.308 -30.553 1.00 70.75 92 GLY A C 1
ATOM 745 O O . GLY A 1 92 ? 14.574 9.135 -30.217 1.00 70.75 92 GLY A O 1
ATOM 746 N N . SER A 1 93 ? 14.116 11.334 -29.965 1.00 79.25 93 SER A N 1
ATOM 747 C CA . SER A 1 93 ? 13.271 11.262 -28.751 1.00 79.25 93 SER A CA 1
ATOM 748 C C . SER A 1 93 ? 12.274 10.096 -28.744 1.00 79.25 93 SER A C 1
ATOM 750 O O . SER A 1 93 ? 12.092 9.445 -27.720 1.00 79.25 93 SER A O 1
ATOM 752 N N . LYS A 1 94 ? 11.695 9.750 -29.905 1.00 87.38 94 LYS A N 1
ATOM 753 C CA . LYS A 1 94 ? 10.699 8.671 -30.039 1.00 87.38 94 LYS A CA 1
ATOM 754 C C . LYS A 1 94 ? 11.203 7.299 -29.565 1.00 87.38 94 LYS A C 1
ATOM 756 O O . LYS A 1 94 ? 10.409 6.521 -29.036 1.00 87.38 94 LYS A O 1
ATOM 761 N N . VAL A 1 95 ? 12.484 6.971 -29.761 1.00 88.75 95 VAL A N 1
ATOM 762 C CA . VAL A 1 95 ? 13.054 5.680 -29.323 1.00 88.75 95 VAL A CA 1
ATOM 763 C C . VAL A 1 95 ? 13.210 5.659 -27.805 1.00 88.75 95 VAL A C 1
ATOM 765 O O . VAL A 1 95 ? 12.787 4.705 -27.150 1.00 88.75 95 VAL A O 1
ATOM 768 N N . ILE A 1 96 ? 13.731 6.748 -27.239 1.00 88.31 96 ILE A N 1
ATOM 769 C CA . ILE A 1 96 ? 13.896 6.923 -25.793 1.00 88.31 96 ILE A CA 1
ATOM 770 C C . ILE A 1 96 ? 12.537 6.860 -25.087 1.00 88.31 96 ILE A C 1
ATOM 772 O O . ILE A 1 96 ? 12.412 6.193 -24.060 1.00 88.31 96 ILE A O 1
ATOM 776 N N . ASP A 1 97 ? 11.502 7.482 -25.648 1.00 88.94 97 ASP A N 1
ATOM 777 C CA . ASP A 1 97 ? 10.160 7.483 -25.061 1.00 88.94 97 ASP A CA 1
ATOM 778 C C . ASP A 1 97 ? 9.522 6.084 -25.073 1.00 88.94 97 ASP A C 1
ATOM 780 O O . ASP A 1 97 ? 8.907 5.669 -24.087 1.00 88.94 97 ASP A O 1
ATOM 784 N N . ARG A 1 98 ? 9.751 5.290 -26.130 1.00 90.38 98 ARG A N 1
ATOM 785 C CA . ARG A 1 98 ? 9.352 3.869 -26.164 1.00 90.38 98 ARG A CA 1
ATOM 786 C C . ARG A 1 98 ? 10.084 3.042 -25.106 1.00 90.38 98 ARG A C 1
ATOM 788 O O . ARG A 1 98 ? 9.453 2.217 -24.447 1.00 90.38 98 ARG A O 1
ATOM 795 N N . LEU A 1 99 ? 11.389 3.251 -24.929 1.00 90.44 99 LEU A N 1
ATOM 796 C CA . LEU A 1 99 ? 12.173 2.547 -23.908 1.00 90.44 99 LEU A CA 1
ATOM 797 C C . LEU A 1 99 ? 11.735 2.930 -22.491 1.00 90.44 99 LEU A C 1
ATOM 799 O O . LEU A 1 99 ? 11.594 2.052 -21.647 1.00 90.44 99 LEU A O 1
ATOM 803 N N . ARG A 1 100 ? 11.437 4.209 -22.236 1.00 88.06 100 ARG A N 1
ATOM 804 C CA . ARG A 1 100 ? 10.883 4.681 -20.954 1.00 88.06 100 ARG A CA 1
ATOM 805 C C . ARG A 1 100 ? 9.540 4.035 -20.631 1.00 88.06 100 ARG A C 1
ATOM 807 O O . ARG A 1 100 ? 9.317 3.652 -19.486 1.00 88.06 100 ARG A O 1
ATOM 814 N N . LYS A 1 101 ? 8.665 3.872 -21.629 1.00 87.88 101 LYS A N 1
ATOM 815 C CA . LYS A 1 101 ? 7.393 3.161 -21.446 1.00 87.88 101 LYS A CA 1
ATOM 816 C C . LYS A 1 101 ? 7.626 1.700 -21.044 1.00 87.88 101 LYS A C 1
ATOM 818 O O . LYS A 1 101 ? 7.086 1.268 -20.032 1.00 87.88 101 LYS A O 1
ATOM 823 N N . LYS A 1 102 ? 8.490 0.979 -21.772 1.00 90.62 102 LYS A N 1
ATOM 824 C CA . LYS A 1 102 ? 8.861 -0.411 -21.441 1.00 90.62 102 LYS A CA 1
ATOM 825 C C . LYS A 1 102 ? 9.483 -0.527 -20.049 1.00 90.62 102 LYS A C 1
ATOM 827 O O . LYS A 1 102 ? 9.176 -1.465 -19.322 1.00 90.62 102 LYS A O 1
ATOM 832 N N . LEU A 1 103 ? 10.343 0.422 -19.678 1.00 83.81 103 LEU A N 1
ATOM 833 C CA . LEU A 1 103 ? 10.950 0.476 -18.353 1.00 83.81 103 LEU A CA 1
ATOM 834 C C . LEU A 1 103 ? 9.879 0.598 -17.266 1.00 83.81 103 LEU A C 1
ATOM 836 O O . LEU A 1 103 ? 9.846 -0.221 -16.354 1.00 83.81 103 LEU A O 1
ATOM 840 N N . SER A 1 104 ? 8.970 1.566 -17.413 1.00 81.00 104 SER A N 1
ATOM 841 C CA . SER A 1 104 ? 7.889 1.796 -16.453 1.00 81.00 104 SER A CA 1
ATOM 842 C C . SER A 1 104 ? 6.963 0.586 -16.310 1.00 81.00 104 SER A C 1
ATOM 844 O O . SER A 1 104 ? 6.492 0.319 -15.208 1.00 81.00 104 SER A O 1
ATOM 846 N N . GLU A 1 105 ? 6.701 -0.150 -17.393 1.00 84.81 105 GLU A N 1
ATOM 847 C CA . GLU A 1 105 ? 5.914 -1.388 -17.355 1.00 84.81 105 GLU A CA 1
ATOM 848 C C . GLU A 1 105 ? 6.628 -2.492 -16.560 1.00 84.81 105 GLU A C 1
ATOM 850 O O . GLU A 1 105 ? 5.997 -3.144 -15.730 1.00 84.81 105 GLU A O 1
ATOM 855 N N . GLN A 1 106 ? 7.938 -2.683 -16.763 1.00 82.81 106 GLN A N 1
ATOM 856 C CA . GLN A 1 106 ? 8.712 -3.680 -16.008 1.00 82.81 106 GLN A CA 1
ATOM 857 C C . GLN A 1 106 ? 8.864 -3.304 -14.531 1.00 82.81 106 GLN A C 1
ATOM 859 O O . GLN A 1 106 ? 8.691 -4.159 -13.668 1.00 82.81 106 GLN A O 1
ATOM 864 N N . GLU A 1 107 ? 9.131 -2.034 -14.225 1.00 81.94 107 GLU A N 1
ATOM 865 C CA . GLU A 1 107 ? 9.215 -1.547 -12.843 1.00 81.94 107 GLU A CA 1
ATOM 866 C C . GLU A 1 107 ? 7.866 -1.685 -12.123 1.00 81.94 107 GLU A C 1
ATOM 868 O O . GLU A 1 107 ? 7.821 -2.120 -10.974 1.00 81.94 107 GLU A O 1
ATOM 873 N N . SER A 1 108 ? 6.755 -1.390 -12.808 1.00 79.19 108 SER A N 1
ATOM 874 C CA . SER A 1 108 ? 5.415 -1.584 -12.248 1.00 79.19 108 SER A CA 1
ATOM 875 C C . SER A 1 108 ? 5.095 -3.053 -11.988 1.00 79.19 108 SER A C 1
ATOM 877 O O . SER A 1 108 ? 4.388 -3.341 -11.022 1.00 79.19 108 SER A O 1
ATOM 879 N N . LEU A 1 109 ? 5.548 -3.963 -12.854 1.00 85.19 109 LEU A N 1
ATOM 880 C CA . LEU A 1 109 ? 5.352 -5.396 -12.660 1.00 85.19 109 LEU A CA 1
ATOM 881 C C . LEU A 1 109 ? 6.146 -5.876 -11.446 1.00 85.19 109 LEU A C 1
ATOM 883 O O . LEU A 1 109 ? 5.552 -6.457 -10.544 1.00 85.19 109 LEU A O 1
ATOM 887 N N . LEU A 1 110 ? 7.437 -5.539 -11.381 1.00 83.25 110 LEU A N 1
ATOM 888 C CA . LEU A 1 110 ? 8.309 -5.910 -10.268 1.00 83.25 110 LEU A CA 1
ATOM 889 C C . LEU A 1 110 ? 7.752 -5.410 -8.929 1.00 83.25 110 LEU A C 1
ATOM 891 O O . LEU A 1 110 ? 7.658 -6.181 -7.982 1.00 83.25 110 LEU A O 1
ATOM 895 N N . LEU A 1 111 ? 7.312 -4.149 -8.866 1.00 81.25 111 LEU A N 1
ATOM 896 C CA . LEU A 1 111 ? 6.703 -3.567 -7.667 1.00 81.25 111 LEU A CA 1
ATOM 897 C C . LEU A 1 111 ? 5.438 -4.315 -7.221 1.00 81.25 111 LEU A C 1
ATOM 899 O O . LEU A 1 111 ? 5.142 -4.394 -6.030 1.00 81.25 111 LEU A O 1
ATOM 903 N N . LEU A 1 112 ? 4.661 -4.827 -8.177 1.00 84.00 112 LEU A N 1
ATOM 904 C CA . LEU A 1 112 ? 3.451 -5.582 -7.886 1.00 84.00 112 LEU A CA 1
ATOM 905 C C . LEU A 1 112 ? 3.773 -6.999 -7.404 1.00 84.00 112 LEU A C 1
ATOM 907 O O . LEU A 1 112 ? 3.007 -7.536 -6.608 1.00 84.00 112 LEU A O 1
ATOM 911 N N . THR A 1 113 ? 4.851 -7.613 -7.898 1.00 85.50 113 THR A N 1
ATOM 912 C CA . THR A 1 113 ? 5.120 -9.042 -7.706 1.00 85.50 113 THR A CA 1
ATOM 913 C C . THR A 1 113 ? 6.179 -9.374 -6.665 1.00 85.50 113 THR A C 1
ATOM 915 O O . THR A 1 113 ? 6.164 -10.497 -6.161 1.00 85.50 113 THR A O 1
ATOM 918 N N . SER A 1 114 ? 7.082 -8.448 -6.347 1.00 86.31 114 SER A N 1
ATOM 919 C CA . SER A 1 114 ? 8.176 -8.691 -5.406 1.00 86.31 114 SER A CA 1
ATOM 920 C C . SER A 1 114 ? 7.748 -8.797 -3.937 1.00 86.31 114 SER A C 1
ATOM 922 O O . SER A 1 114 ? 8.363 -9.589 -3.228 1.00 86.31 114 SER A O 1
ATOM 924 N N . PRO A 1 115 ? 6.738 -8.056 -3.426 1.00 87.44 115 PRO A N 1
ATOM 925 C CA . PRO A 1 115 ? 6.366 -8.160 -2.018 1.00 87.44 115 PRO A CA 1
ATOM 926 C C . PRO A 1 115 ? 5.694 -9.502 -1.714 1.00 87.44 115 PRO A C 1
ATOM 928 O O . PRO A 1 115 ? 4.756 -9.913 -2.405 1.00 87.44 115 PRO A O 1
ATOM 931 N N . SER A 1 116 ? 6.135 -10.160 -0.645 1.00 86.94 116 SER A N 1
ATOM 932 C CA . SER A 1 116 ? 5.643 -11.482 -0.240 1.00 86.94 116 SER A CA 1
ATOM 933 C C . SER A 1 116 ? 5.372 -11.610 1.260 1.00 86.94 116 SER A C 1
ATOM 935 O O . SER A 1 116 ? 4.704 -12.561 1.666 1.00 86.94 116 SER A O 1
ATOM 937 N N . MET A 1 117 ? 5.812 -10.661 2.095 1.00 88.00 117 MET A N 1
ATOM 938 C CA . MET A 1 117 ? 5.641 -10.743 3.549 1.00 88.00 117 MET A CA 1
ATOM 939 C C . MET A 1 117 ? 4.259 -10.261 3.978 1.00 88.00 117 MET A C 1
ATOM 941 O O . MET A 1 117 ? 3.950 -9.077 3.894 1.00 88.00 117 MET A O 1
ATOM 945 N N . ALA A 1 118 ? 3.406 -11.164 4.458 1.00 90.56 118 ALA A N 1
ATOM 946 C CA . ALA A 1 118 ? 2.035 -10.807 4.806 1.00 90.56 118 ALA A CA 1
ATOM 947 C C . ALA A 1 118 ? 1.931 -9.980 6.099 1.00 90.56 118 ALA A C 1
ATOM 949 O O . ALA A 1 118 ? 2.453 -10.369 7.148 1.00 90.56 118 ALA A O 1
ATOM 950 N N . LEU A 1 119 ? 1.162 -8.893 6.024 1.00 91.12 119 LEU A N 1
ATOM 951 C CA . LEU A 1 119 ? 0.582 -8.148 7.138 1.00 91.12 119 LEU A CA 1
ATOM 952 C C . LEU A 1 119 ? -0.944 -8.252 7.035 1.00 91.12 119 LEU A C 1
ATOM 954 O O . LEU A 1 119 ? -1.534 -7.763 6.068 1.00 91.12 119 LEU A O 1
ATOM 958 N N . ARG A 1 120 ? -1.588 -8.898 8.012 1.00 92.69 120 ARG A N 1
ATOM 959 C CA . ARG A 1 120 ? -3.049 -9.066 8.037 1.00 92.69 120 ARG A CA 1
ATOM 960 C C . ARG A 1 120 ? -3.678 -8.138 9.069 1.00 92.69 120 ARG A C 1
ATOM 962 O O . ARG A 1 120 ? -3.268 -8.138 10.231 1.00 92.69 120 ARG A O 1
ATOM 969 N N . VAL A 1 121 ? -4.672 -7.374 8.630 1.00 94.00 121 VAL A N 1
ATOM 970 C CA . VAL A 1 121 ? -5.467 -6.468 9.467 1.00 94.00 121 VAL A CA 1
ATOM 971 C C . VAL A 1 121 ? -6.941 -6.823 9.336 1.00 94.00 121 VAL A C 1
ATOM 973 O O . VAL A 1 121 ? -7.410 -7.135 8.243 1.00 94.00 121 VAL A O 1
ATOM 976 N N . HIS A 1 122 ? -7.675 -6.769 10.436 1.00 94.69 122 HIS A N 1
ATOM 977 C CA . HIS A 1 122 ? -9.107 -7.031 10.475 1.00 94.69 122 HIS A CA 1
ATOM 978 C C . HIS A 1 122 ? -9.839 -5.799 10.981 1.00 94.69 122 HIS A C 1
ATOM 980 O O . HIS A 1 122 ? -9.329 -5.052 11.811 1.00 94.69 122 HIS A O 1
ATOM 986 N N . ASN A 1 123 ? -11.038 -5.588 10.457 1.00 93.81 123 ASN A N 1
ATOM 987 C CA . ASN A 1 123 ? -12.009 -4.685 11.051 1.00 93.81 123 ASN A CA 1
ATOM 988 C C . ASN A 1 123 ? -12.838 -5.477 12.077 1.00 93.81 123 ASN A C 1
ATOM 990 O O . ASN A 1 123 ? -13.105 -6.663 11.875 1.00 93.81 123 ASN A O 1
ATOM 994 N N . ARG A 1 124 ? -13.284 -4.823 13.152 1.00 91.25 124 ARG A N 1
ATOM 995 C CA . ARG A 1 124 ? -14.204 -5.362 14.165 1.00 91.25 124 ARG A CA 1
ATOM 996 C C . ARG A 1 124 ? -15.438 -6.075 13.593 1.00 91.25 124 ARG A C 1
ATOM 998 O O . ARG A 1 124 ? -15.967 -6.974 14.236 1.00 91.25 124 ARG A O 1
ATOM 1005 N N . ASN A 1 125 ? -15.884 -5.721 12.389 1.00 88.31 125 ASN A N 1
ATOM 1006 C CA . ASN A 1 125 ? -16.955 -6.431 11.679 1.00 88.31 125 ASN A CA 1
ATOM 1007 C C . ASN A 1 125 ? -16.558 -7.817 11.115 1.00 88.31 125 ASN A C 1
ATOM 1009 O O . ASN A 1 125 ? -17.354 -8.433 10.412 1.00 88.31 125 ASN A O 1
ATOM 1013 N N . GLY A 1 126 ? -15.338 -8.294 11.377 1.00 86.00 126 GLY A N 1
ATOM 1014 C CA . GLY A 1 126 ? -14.814 -9.585 10.927 1.00 86.00 126 GLY A CA 1
ATOM 1015 C C . GLY A 1 126 ? -14.175 -9.562 9.536 1.00 86.00 126 GLY A C 1
ATOM 1016 O O . GLY A 1 126 ? -13.599 -10.561 9.108 1.00 86.00 126 GLY A O 1
ATOM 1017 N N . LYS A 1 127 ? -14.226 -8.437 8.811 1.00 92.75 127 LYS A N 1
ATOM 1018 C CA . LYS A 1 127 ? -13.622 -8.339 7.478 1.00 92.75 127 LYS A CA 1
ATOM 1019 C C . LYS A 1 127 ? -12.103 -8.192 7.574 1.00 92.75 127 LYS A C 1
ATOM 1021 O O . LYS A 1 127 ? -11.605 -7.190 8.088 1.00 92.75 127 LYS A O 1
ATOM 1026 N N . GLY A 1 128 ? -11.381 -9.174 7.035 1.00 92.31 128 GLY A N 1
ATOM 1027 C CA . GLY A 1 128 ? -9.921 -9.186 6.945 1.00 92.31 128 GLY A CA 1
ATOM 1028 C C . GLY A 1 128 ? -9.378 -8.612 5.637 1.00 92.31 128 GLY A C 1
ATOM 1029 O O . GLY A 1 128 ? -9.982 -8.758 4.574 1.00 92.31 128 GLY A O 1
ATOM 1030 N N . TYR A 1 129 ? -8.206 -7.991 5.720 1.00 94.12 129 TYR A N 1
ATOM 1031 C CA . TYR A 1 129 ? -7.428 -7.481 4.597 1.00 94.12 129 TYR A CA 1
ATOM 1032 C C . TYR A 1 129 ? -5.974 -7.931 4.737 1.00 94.12 129 TYR A C 1
ATOM 1034 O O . TYR A 1 129 ? -5.416 -7.946 5.837 1.00 94.12 129 TYR A O 1
ATOM 1042 N N . MET A 1 130 ? -5.346 -8.284 3.616 1.00 93.56 130 MET A N 1
ATOM 1043 C CA . MET A 1 130 ? -3.960 -8.746 3.579 1.00 93.56 130 MET A CA 1
ATOM 1044 C C . MET A 1 130 ? -3.119 -7.823 2.707 1.00 93.56 130 MET A C 1
ATOM 1046 O O . MET A 1 130 ? -3.386 -7.665 1.514 1.00 93.56 130 MET A O 1
ATOM 1050 N N . PHE A 1 131 ? -2.065 -7.264 3.291 1.00 92.00 131 PHE A N 1
ATOM 1051 C CA . PHE A 1 131 ? -1.012 -6.579 2.558 1.00 92.00 131 PHE A CA 1
ATOM 1052 C C . PHE A 1 131 ? 0.230 -7.450 2.453 1.00 92.00 131 PHE A C 1
ATOM 1054 O O . PHE A 1 131 ? 0.545 -8.209 3.364 1.00 92.00 131 PHE A O 1
ATOM 1061 N N . LEU A 1 132 ? 0.940 -7.309 1.343 1.00 89.19 132 LEU A N 1
ATOM 1062 C CA . LEU A 1 132 ? 2.252 -7.877 1.110 1.00 89.19 132 LEU A CA 1
ATOM 1063 C C . LEU A 1 132 ? 3.287 -6.757 1.237 1.00 89.19 132 LEU A C 1
ATOM 1065 O O . LEU A 1 132 ? 3.225 -5.742 0.532 1.00 89.19 132 LEU A O 1
ATOM 1069 N N . MET A 1 133 ? 4.209 -6.974 2.162 1.00 86.38 133 MET A N 1
ATOM 1070 C CA . MET A 1 133 ? 5.342 -6.133 2.515 1.00 86.38 133 MET A CA 1
ATOM 1071 C C . MET A 1 133 ? 6.604 -6.681 1.856 1.00 86.38 133 MET A C 1
ATOM 1073 O O . MET A 1 133 ? 6.677 -7.858 1.484 1.00 86.38 133 MET A O 1
ATOM 1077 N N . SER A 1 134 ? 7.604 -5.825 1.706 1.00 81.06 134 SER A N 1
ATOM 1078 C CA . SER A 1 134 ? 8.897 -6.205 1.134 1.00 81.06 134 SER A CA 1
ATOM 1079 C C . SER A 1 134 ? 9.791 -6.962 2.109 1.00 81.06 134 SER A C 1
ATOM 1081 O O . SER A 1 134 ? 10.647 -7.726 1.676 1.00 81.06 134 SER A O 1
ATOM 1083 N N . SER A 1 135 ? 9.612 -6.744 3.413 1.00 79.69 135 SER A N 1
ATOM 1084 C CA . SER A 1 135 ? 10.467 -7.313 4.453 1.00 79.69 135 SER A CA 1
ATOM 1085 C C . SER A 1 135 ? 9.749 -7.417 5.796 1.00 79.69 135 SER A C 1
ATOM 1087 O O . SER A 1 135 ? 8.739 -6.749 6.042 1.00 79.69 135 SER A O 1
ATOM 1089 N N . ASP A 1 136 ? 10.312 -8.228 6.690 1.00 83.94 136 ASP A N 1
ATOM 1090 C CA . ASP A 1 136 ? 9.880 -8.318 8.085 1.00 83.94 136 ASP A CA 1
ATOM 1091 C C . ASP A 1 136 ? 10.042 -7.006 8.843 1.00 83.94 136 ASP A C 1
ATOM 1093 O O . ASP A 1 136 ? 9.182 -6.656 9.647 1.00 83.94 136 ASP A O 1
ATOM 1097 N N . TYR A 1 137 ? 11.114 -6.268 8.553 1.00 82.69 137 TYR A N 1
ATOM 1098 C CA . TYR A 1 137 ? 11.369 -4.965 9.153 1.00 82.69 137 TYR A CA 1
ATOM 1099 C C . TYR A 1 137 ? 10.261 -3.968 8.799 1.00 82.69 137 TYR A C 1
ATOM 1101 O O . TYR A 1 137 ? 9.632 -3.409 9.693 1.00 82.69 137 TYR A O 1
ATOM 1109 N N . GLU A 1 138 ? 9.938 -3.831 7.507 1.00 80.31 138 GLU A N 1
ATOM 1110 C CA . GLU A 1 138 ? 8.854 -2.953 7.051 1.00 80.31 138 GLU A CA 1
ATOM 1111 C C . GLU A 1 138 ? 7.518 -3.356 7.698 1.00 80.31 138 GLU A C 1
ATOM 1113 O O . GLU A 1 138 ? 6.759 -2.517 8.180 1.00 80.31 138 GLU A O 1
ATOM 1118 N N . ARG A 1 139 ? 7.239 -4.662 7.761 1.00 84.12 139 ARG A N 1
ATOM 1119 C CA . ARG A 1 139 ? 6.043 -5.198 8.417 1.00 84.12 139 ARG A CA 1
ATOM 1120 C C . ARG A 1 139 ? 5.978 -4.832 9.904 1.00 84.12 139 ARG A C 1
ATOM 1122 O O . ARG A 1 139 ? 4.904 -4.453 10.375 1.00 84.12 139 ARG A O 1
ATOM 1129 N N . ALA A 1 140 ? 7.087 -4.968 10.628 1.00 85.25 140 ALA A N 1
ATOM 1130 C CA . ALA A 1 140 ? 7.177 -4.642 12.046 1.00 85.25 140 ALA A CA 1
ATOM 1131 C C . ALA A 1 140 ? 6.970 -3.142 12.289 1.00 85.25 140 ALA A C 1
ATOM 1133 O O . ALA A 1 140 ? 6.138 -2.787 13.118 1.00 85.25 140 ALA A O 1
ATOM 1134 N N . GLU A 1 141 ? 7.622 -2.278 11.506 1.00 86.88 141 GLU A N 1
ATOM 1135 C CA . GLU A 1 141 ? 7.461 -0.823 11.608 1.00 86.88 141 GLU A CA 1
ATOM 1136 C C . GLU A 1 141 ? 6.009 -0.383 11.378 1.00 86.88 141 GLU A C 1
ATOM 1138 O O . GLU A 1 141 ? 5.473 0.427 12.135 1.00 86.88 141 GLU A O 1
ATOM 1143 N N . TRP A 1 142 ? 5.335 -0.928 10.356 1.00 87.38 142 TRP A N 1
ATOM 1144 C CA . TRP A 1 142 ? 3.922 -0.621 10.110 1.00 87.38 142 TRP A CA 1
ATOM 1145 C C . TRP A 1 142 ? 3.035 -1.067 11.267 1.00 87.38 142 TRP A C 1
ATOM 1147 O O . TRP A 1 142 ? 2.152 -0.319 11.688 1.00 87.38 142 TRP A O 1
ATOM 1157 N N . LYS A 1 143 ? 3.267 -2.274 11.790 1.00 88.19 143 LYS A N 1
ATOM 1158 C CA . LYS A 1 143 ? 2.517 -2.798 12.932 1.00 88.19 143 LYS A CA 1
ATOM 1159 C C . LYS A 1 143 ? 2.710 -1.916 14.166 1.00 88.19 143 LYS A C 1
ATOM 1161 O O . LYS A 1 143 ? 1.718 -1.494 14.753 1.00 88.19 143 LYS A O 1
ATOM 1166 N N . GLU A 1 144 ? 3.953 -1.597 14.514 1.00 88.00 144 GLU A N 1
ATOM 1167 C CA . GLU A 1 144 ? 4.299 -0.753 15.660 1.00 88.00 144 GLU A CA 1
ATOM 1168 C C . GLU A 1 144 ? 3.694 0.646 15.531 1.00 88.00 144 GLU A C 1
ATOM 1170 O O . GLU A 1 144 ? 3.019 1.113 16.446 1.00 88.00 144 GLU A O 1
ATOM 1175 N N . THR A 1 145 ? 3.837 1.283 14.367 1.00 84.50 145 THR A N 1
ATOM 1176 C CA . THR A 1 145 ? 3.304 2.634 14.130 1.00 84.50 145 THR A CA 1
ATOM 1177 C C . THR A 1 145 ? 1.779 2.666 14.256 1.00 84.50 145 THR A C 1
ATOM 1179 O O . THR A 1 145 ? 1.222 3.586 14.853 1.00 84.50 145 THR A O 1
ATOM 1182 N N . ILE A 1 146 ? 1.081 1.657 13.726 1.00 87.25 146 ILE A N 1
ATOM 1183 C CA . ILE A 1 146 ? -0.376 1.543 13.874 1.00 87.25 146 ILE A CA 1
ATOM 1184 C C . ILE A 1 146 ? -0.747 1.361 15.350 1.00 87.25 146 ILE A C 1
ATOM 1186 O O . ILE A 1 146 ? -1.624 2.069 15.844 1.00 87.25 146 ILE A O 1
ATOM 1190 N N . GLN A 1 147 ? -0.074 0.453 16.062 1.00 90.56 147 GLN A N 1
ATOM 1191 C CA . GLN A 1 147 ? -0.335 0.189 17.481 1.00 90.56 147 GLN A CA 1
ATOM 1192 C C . GLN A 1 147 ? -0.069 1.415 18.362 1.00 90.56 147 GLN A C 1
ATOM 1194 O O . GLN A 1 147 ? -0.820 1.674 19.301 1.00 90.56 147 GLN A O 1
ATOM 1199 N N . GLU A 1 148 ? 0.957 2.204 18.050 1.00 87.50 148 GLU A N 1
ATOM 1200 C CA . GLU A 1 148 ? 1.264 3.450 18.753 1.00 87.50 148 GLU A CA 1
ATOM 1201 C C . GLU A 1 148 ? 0.125 4.469 18.621 1.00 87.50 148 GLU A C 1
ATOM 1203 O O . GLU A 1 148 ? -0.257 5.118 19.595 1.00 87.50 148 GLU A O 1
ATOM 1208 N N . GLN A 1 149 ? -0.476 4.569 17.435 1.00 83.44 149 GLN A N 1
ATOM 1209 C CA . GLN A 1 149 ? -1.612 5.461 17.204 1.00 83.44 149 GLN A CA 1
ATOM 1210 C C . GLN A 1 149 ? -2.900 4.930 17.840 1.00 83.44 149 GLN A C 1
ATOM 1212 O O . GLN A 1 149 ? -3.655 5.709 18.419 1.00 83.44 149 GLN A O 1
ATOM 1217 N N . GLN A 1 150 ? -3.108 3.609 17.858 1.00 89.31 150 GLN A N 1
ATOM 1218 C CA . GLN A 1 150 ? -4.248 2.977 18.535 1.00 89.31 150 GLN A CA 1
ATOM 1219 C C . GLN A 1 150 ? -4.351 3.340 20.019 1.00 89.31 150 GLN A C 1
ATOM 1221 O O . GLN A 1 150 ? -5.462 3.506 20.519 1.00 89.31 150 GLN A O 1
ATOM 1226 N N . LYS A 1 151 ? -3.222 3.540 20.716 1.00 89.50 151 LYS A N 1
ATOM 1227 C CA . LYS A 1 151 ? -3.204 3.969 22.131 1.00 89.50 151 LYS A CA 1
ATOM 1228 C C . LYS A 1 151 ? -3.947 5.289 22.372 1.00 89.50 151 LYS A C 1
ATOM 1230 O O . LYS A 1 151 ? -4.342 5.565 23.501 1.00 89.50 151 LYS A O 1
ATOM 1235 N N . LYS A 1 152 ? -4.121 6.108 21.330 1.00 86.50 152 LYS A N 1
ATOM 1236 C CA . LYS A 1 152 ? -4.784 7.420 21.374 1.00 86.50 152 LYS A CA 1
ATOM 1237 C C . LYS A 1 152 ? -6.233 7.364 20.867 1.00 86.50 152 LYS A C 1
ATOM 1239 O O . LYS A 1 152 ? -6.929 8.376 20.906 1.00 86.50 152 LYS A O 1
ATOM 1244 N N . CYS A 1 153 ? -6.704 6.205 20.401 1.00 87.25 153 CYS A N 1
ATOM 1245 C CA . CYS A 1 153 ? -7.997 6.040 19.739 1.00 87.25 153 CYS A CA 1
ATOM 1246 C C . CYS A 1 153 ? -8.959 5.205 20.590 1.00 87.25 153 CYS A C 1
ATOM 1248 O O . CYS A 1 153 ? -8.900 3.980 20.592 1.00 87.25 153 CYS A O 1
ATOM 1250 N N . PHE A 1 154 ? -9.903 5.862 21.265 1.00 83.31 154 PHE A N 1
ATOM 1251 C CA . PHE A 1 154 ? -10.830 5.185 22.187 1.00 83.31 154 PHE A CA 1
ATOM 1252 C C . PHE A 1 154 ? -12.233 4.956 21.621 1.00 83.31 154 PHE A C 1
ATOM 1254 O O . PHE A 1 154 ? -13.023 4.216 22.205 1.00 83.31 154 PHE A O 1
ATOM 1261 N N . LYS A 1 155 ? -12.578 5.611 20.509 1.00 87.69 155 LYS A N 1
ATOM 1262 C CA . LYS A 1 155 ? -13.917 5.551 19.915 1.00 87.69 155 LYS A CA 1
ATOM 1263 C C . LYS A 1 155 ? -13.832 5.181 18.443 1.00 87.69 155 LYS A C 1
ATOM 1265 O O . LYS A 1 155 ? -12.936 5.627 17.729 1.00 87.69 155 LYS A O 1
ATOM 1270 N N . SER A 1 156 ? -14.761 4.337 18.015 1.00 91.38 156 SER A N 1
ATOM 1271 C CA . SER A 1 156 ? -15.007 4.060 16.602 1.00 91.38 156 SER A CA 1
ATOM 1272 C C . SER A 1 156 ? -15.830 5.192 15.983 1.00 91.38 156 SER A C 1
ATOM 1274 O O . SER A 1 156 ? -16.507 5.944 16.691 1.00 91.38 156 SER A O 1
ATOM 1276 N N . PHE A 1 157 ? -15.755 5.325 14.662 1.00 91.56 157 PHE A N 1
ATOM 1277 C CA . PHE A 1 157 ? -16.534 6.276 13.884 1.00 91.56 157 PHE A CA 1
ATOM 1278 C C . PHE A 1 157 ? -16.754 5.759 12.462 1.00 91.56 157 PHE A C 1
ATOM 1280 O O . PHE A 1 157 ? -16.066 4.862 11.978 1.00 91.56 157 PHE A O 1
ATOM 1287 N N . SER A 1 158 ? -17.691 6.389 11.762 1.00 91.69 158 SER A N 1
ATOM 1288 C CA . SER A 1 158 ? -17.914 6.181 10.337 1.00 91.69 158 SER A CA 1
ATOM 1289 C C . SER A 1 158 ? -17.753 7.496 9.589 1.00 91.69 158 SER A C 1
ATOM 1291 O O . SER A 1 158 ? -18.342 8.500 9.983 1.00 91.69 158 SER A O 1
ATOM 1293 N N . LEU A 1 159 ? -17.002 7.477 8.494 1.00 89.25 159 LEU A N 1
ATOM 1294 C CA . LEU A 1 159 ? -16.918 8.584 7.550 1.00 89.25 159 LEU A CA 1
ATOM 1295 C C . LEU A 1 159 ? -18.074 8.536 6.554 1.00 89.25 159 LEU A C 1
ATOM 1297 O O . LEU A 1 159 ? -18.376 7.487 5.973 1.00 89.25 159 LEU A O 1
ATOM 1301 N N . THR A 1 160 ? -18.657 9.697 6.289 1.00 92.81 160 THR A N 1
ATOM 1302 C CA . THR A 1 160 ? -19.542 9.922 5.145 1.00 92.81 160 THR A CA 1
ATOM 1303 C C . THR A 1 160 ? -18.752 9.907 3.832 1.00 92.81 160 THR A C 1
ATOM 1305 O O . THR A 1 160 ? -17.533 10.108 3.800 1.00 92.81 160 THR A O 1
ATO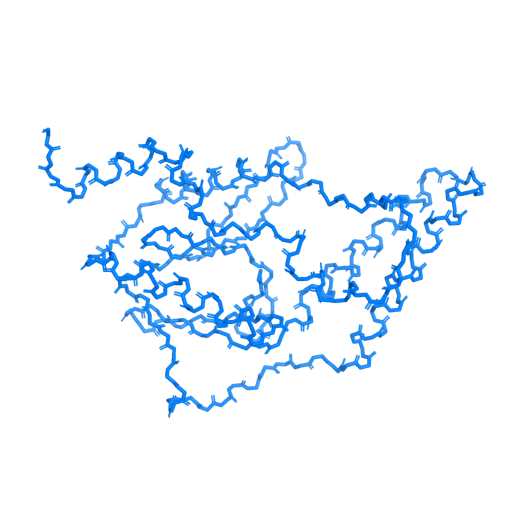M 1308 N N . SER A 1 161 ? -19.442 9.724 2.702 1.00 89.81 161 SER A N 1
ATOM 1309 C CA . SER A 1 161 ? -18.802 9.792 1.380 1.00 89.81 161 SER A CA 1
ATOM 1310 C C . SER A 1 161 ? -18.131 11.146 1.118 1.00 89.81 161 SER A C 1
ATOM 1312 O O . SER A 1 161 ? -17.105 11.192 0.442 1.00 89.81 161 SER A O 1
ATOM 1314 N N . MET A 1 162 ? -18.672 12.236 1.676 1.00 89.25 162 MET A N 1
ATOM 1315 C CA . MET A 1 162 ? -18.098 13.575 1.532 1.00 89.25 162 MET A CA 1
ATOM 1316 C C . MET A 1 162 ? -16.778 13.710 2.297 1.00 89.25 162 MET A C 1
ATOM 1318 O O . MET A 1 162 ? -15.786 14.151 1.720 1.00 89.25 162 MET A O 1
ATOM 1322 N N . GLU A 1 163 ? -16.729 13.268 3.554 1.00 86.19 163 GLU A N 1
ATOM 1323 C CA . GLU A 1 163 ? -15.501 13.296 4.363 1.00 86.19 163 GLU A CA 1
ATOM 1324 C C . GLU A 1 163 ? -14.406 12.427 3.744 1.00 86.19 163 GLU A C 1
ATOM 1326 O O . GLU A 1 163 ? -13.252 12.841 3.644 1.00 86.19 163 GLU A O 1
ATOM 1331 N N . LEU A 1 164 ? -14.774 11.250 3.237 1.00 87.19 164 LEU A N 1
ATOM 1332 C CA . LEU A 1 164 ? -13.844 10.363 2.549 1.00 87.19 164 LEU A CA 1
ATOM 1333 C C . LEU A 1 164 ? -13.302 10.982 1.251 1.00 87.19 164 LEU A C 1
ATOM 1335 O O . LEU A 1 164 ? -12.118 10.830 0.932 1.00 87.19 164 LEU A O 1
ATOM 1339 N N . GLN A 1 165 ? -14.139 11.712 0.510 1.00 86.38 165 GLN A N 1
ATOM 1340 C CA . GLN A 1 165 ? -13.719 12.444 -0.684 1.00 86.38 165 GLN A CA 1
ATOM 1341 C C . GLN A 1 165 ? -12.773 13.601 -0.335 1.00 86.38 165 GLN A C 1
ATOM 1343 O O . GLN A 1 165 ? -11.775 13.810 -1.024 1.00 86.38 165 GLN A O 1
ATOM 1348 N N . MET A 1 166 ? -13.042 14.332 0.749 1.00 85.69 166 MET A N 1
ATOM 1349 C CA . MET A 1 166 ? -12.148 15.386 1.239 1.00 85.69 166 MET A CA 1
ATOM 1350 C C . MET A 1 166 ? -10.789 14.810 1.643 1.00 85.69 166 MET A C 1
ATOM 1352 O O . MET A 1 166 ? -9.756 15.315 1.207 1.00 85.69 166 MET A O 1
ATOM 1356 N N . LEU A 1 167 ? -10.787 13.706 2.393 1.00 81.81 167 LEU A N 1
ATOM 1357 C CA . LEU A 1 167 ? -9.574 13.035 2.857 1.00 81.81 167 LEU A CA 1
ATOM 1358 C C . LEU A 1 167 ? -8.700 12.561 1.688 1.00 81.81 167 LEU A C 1
ATOM 1360 O O . LEU A 1 167 ? -7.503 12.846 1.623 1.00 81.81 167 LEU A O 1
ATOM 1364 N N . THR A 1 168 ? -9.314 11.879 0.721 1.00 83.88 168 THR A N 1
ATOM 1365 C CA . THR A 1 168 ? -8.628 11.386 -0.482 1.00 83.88 168 THR A CA 1
ATOM 1366 C C . THR A 1 168 ? -8.116 12.527 -1.364 1.00 83.88 168 THR A C 1
ATOM 1368 O O . THR A 1 168 ? -7.010 12.423 -1.895 1.00 83.88 168 THR A O 1
ATOM 1371 N N . ASN A 1 169 ? -8.843 13.643 -1.473 1.00 82.06 169 ASN A N 1
ATOM 1372 C CA . ASN A 1 169 ? -8.386 14.840 -2.189 1.00 82.06 169 ASN A CA 1
ATOM 1373 C C . ASN A 1 169 ? -7.181 15.505 -1.511 1.00 82.06 169 ASN A C 1
ATOM 1375 O O . ASN A 1 169 ? -6.242 15.914 -2.195 1.00 82.06 169 ASN A O 1
ATOM 1379 N N . SER A 1 170 ? -7.164 15.578 -0.179 1.00 77.12 170 SER A N 1
ATOM 1380 C CA . SER A 1 170 ? -6.007 16.081 0.572 1.00 77.12 170 SER A CA 1
ATOM 1381 C C . SER A 1 170 ? -4.766 15.219 0.333 1.00 77.12 170 SER A C 1
ATOM 1383 O O . SER A 1 170 ? -3.672 15.751 0.157 1.00 77.12 170 SER A O 1
ATOM 1385 N N . CYS A 1 171 ? -4.935 13.900 0.191 1.00 74.56 171 CYS A N 1
ATOM 1386 C CA . CYS A 1 171 ? -3.840 12.988 -0.149 1.00 74.56 171 CYS A CA 1
ATOM 1387 C C . CYS A 1 171 ? -3.277 13.212 -1.563 1.00 74.56 171 CYS A C 1
ATOM 1389 O O . CYS A 1 171 ? -2.098 12.948 -1.796 1.00 74.56 171 CYS A O 1
ATOM 1391 N N . VAL A 1 172 ? -4.082 13.699 -2.519 1.00 68.38 172 VAL A N 1
ATOM 1392 C CA . VAL A 1 172 ? -3.590 14.068 -3.863 1.00 68.38 172 VAL A CA 1
ATOM 1393 C C . VAL A 1 172 ? -2.632 15.254 -3.774 1.00 68.38 172 VAL A C 1
ATOM 1395 O O . VAL A 1 172 ? -1.635 15.284 -4.483 1.00 68.38 172 VAL A O 1
ATOM 1398 N N . LYS A 1 173 ? -2.879 16.218 -2.882 1.00 62.03 173 LYS A N 1
ATOM 1399 C CA . LYS A 1 173 ? -1.988 17.380 -2.709 1.00 62.03 173 LYS A CA 1
ATOM 1400 C C . LYS A 1 173 ? -0.626 16.997 -2.126 1.00 62.03 173 LYS A C 1
ATOM 1402 O O . LYS A 1 173 ? 0.364 17.653 -2.424 1.00 62.03 173 LYS A O 1
ATOM 1407 N N . LEU A 1 174 ? -0.564 15.898 -1.375 1.00 55.41 174 LEU A N 1
ATOM 1408 C CA . LEU A 1 174 ? 0.685 15.311 -0.879 1.00 55.41 174 LEU A CA 1
ATOM 1409 C C . LEU A 1 174 ? 1.495 14.609 -1.985 1.00 55.41 174 LEU A C 1
ATOM 1411 O O . LEU A 1 174 ? 2.603 14.141 -1.740 1.00 55.41 174 LEU A O 1
ATOM 1415 N N . GLN A 1 175 ? 0.977 14.551 -3.219 1.00 50.84 175 GLN A N 1
ATOM 1416 C CA . GLN A 1 175 ? 1.679 13.967 -4.358 1.00 50.84 175 GLN A CA 1
ATOM 1417 C C . GLN A 1 175 ? 2.768 14.861 -4.966 1.00 50.84 175 GLN A C 1
ATOM 1419 O O . GLN A 1 175 ? 3.338 14.485 -5.988 1.00 50.84 175 GLN A O 1
ATOM 1424 N N . THR A 1 176 ? 3.100 16.017 -4.389 1.00 39.12 176 THR A N 1
ATOM 1425 C CA . THR A 1 176 ? 4.139 16.922 -4.925 1.00 39.12 176 THR A CA 1
ATOM 1426 C C . THR A 1 176 ? 5.545 16.302 -5.003 1.00 39.12 176 THR A C 1
ATOM 1428 O O . THR A 1 176 ? 6.436 16.902 -5.593 1.00 39.12 176 THR A O 1
ATOM 1431 N N . VAL A 1 177 ? 5.731 15.064 -4.528 1.00 38.16 177 VAL A N 1
ATOM 1432 C CA . VAL A 1 177 ? 6.954 14.254 -4.688 1.00 38.16 177 VAL A CA 1
ATOM 1433 C C . VAL A 1 177 ? 6.895 13.292 -5.902 1.00 38.16 177 VAL A C 1
ATOM 1435 O O . VAL A 1 177 ? 7.839 12.561 -6.162 1.00 38.16 177 VAL A O 1
ATOM 1438 N N . HIS A 1 178 ? 5.820 13.272 -6.705 1.00 38.59 178 HIS A N 1
ATOM 1439 C CA . HIS A 1 178 ? 5.616 12.303 -7.806 1.00 38.59 178 HIS A CA 1
ATOM 1440 C C . HIS A 1 178 ? 6.289 12.645 -9.150 1.00 38.59 178 HIS A C 1
ATOM 1442 O O . HIS A 1 178 ? 5.810 12.232 -10.211 1.00 38.59 178 HIS A O 1
ATOM 1448 N N . HIS A 1 179 ? 7.450 13.293 -9.149 1.00 31.61 179 HIS A N 1
ATOM 1449 C CA . HIS A 1 179 ? 8.433 12.846 -10.130 1.00 31.61 179 HIS A CA 1
ATOM 1450 C C . HIS A 1 179 ? 9.127 11.671 -9.506 1.00 31.61 179 HIS A C 1
ATOM 1452 O O . HIS A 1 179 ? 9.656 11.816 -8.421 1.00 31.61 179 HIS A O 1
ATOM 1458 N N . ILE A 1 180 ? 9.162 10.536 -10.195 1.00 38.19 180 ILE A N 1
ATOM 1459 C CA . ILE A 1 180 ? 10.203 9.582 -9.892 1.00 38.19 180 ILE A CA 1
ATOM 1460 C C . ILE A 1 180 ? 11.537 10.265 -10.277 1.00 38.19 180 ILE A C 1
ATOM 1462 O O . ILE A 1 180 ? 11.821 10.266 -11.480 1.00 38.19 180 ILE A O 1
ATOM 1466 N N . PRO A 1 181 ? 12.364 10.877 -9.381 1.00 29.95 181 PRO A N 1
ATOM 1467 C CA . PRO A 1 181 ? 13.661 11.353 -9.801 1.00 29.95 181 PRO A CA 1
ATOM 1468 C C . PRO A 1 181 ? 14.549 10.107 -9.863 1.00 29.95 181 PRO A C 1
ATOM 1470 O O . PRO A 1 181 ? 15.241 9.758 -8.918 1.00 29.95 181 PRO A O 1
ATOM 1473 N N . LEU A 1 182 ? 14.574 9.431 -11.011 1.00 38.47 182 LEU A N 1
ATOM 1474 C CA . LEU A 1 182 ? 15.763 8.666 -11.404 1.00 38.47 182 LEU A CA 1
ATOM 1475 C C . LEU A 1 182 ? 16.824 9.634 -11.958 1.00 38.47 182 LEU A C 1
ATOM 1477 O O . LEU A 1 182 ? 17.426 9.395 -13.008 1.00 38.47 182 LEU A O 1
ATOM 1481 N N . THR A 1 183 ? 17.028 10.771 -11.289 1.00 31.00 183 THR A N 1
ATOM 1482 C CA . THR A 1 183 ? 18.185 11.633 -11.509 1.00 31.00 183 THR A CA 1
ATOM 1483 C C . THR A 1 183 ? 19.320 11.078 -10.675 1.00 31.00 183 THR A 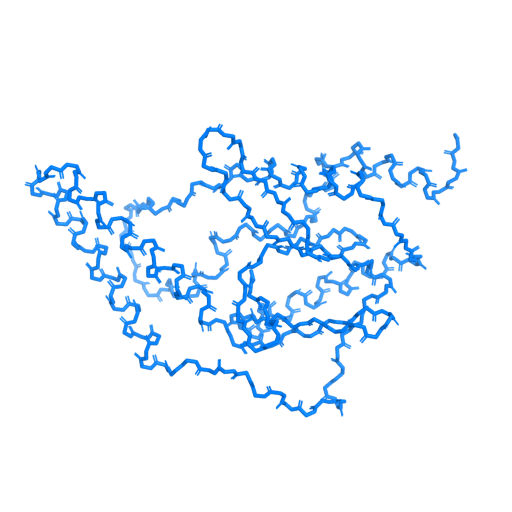C 1
ATOM 1485 O O . THR A 1 183 ? 19.410 11.296 -9.474 1.00 31.00 183 THR A O 1
ATOM 1488 N N . ILE A 1 184 ? 20.166 10.321 -11.363 1.00 32.06 184 ILE A N 1
ATOM 1489 C CA . ILE A 1 184 ? 21.510 9.953 -10.941 1.00 32.06 184 ILE A CA 1
ATOM 1490 C C . ILE A 1 184 ? 22.213 11.248 -10.522 1.00 32.06 184 ILE A C 1
ATOM 1492 O O . ILE A 1 184 ? 22.534 12.067 -11.386 1.00 32.06 184 ILE A O 1
ATOM 1496 N N . ASN A 1 185 ? 22.450 11.441 -9.225 1.00 28.69 185 ASN A N 1
ATOM 1497 C CA . ASN A 1 185 ? 23.540 12.312 -8.824 1.00 28.69 185 ASN A CA 1
ATOM 1498 C C . ASN A 1 185 ? 24.830 11.537 -9.106 1.00 28.69 185 ASN A C 1
ATOM 1500 O O . ASN A 1 185 ? 24.987 10.388 -8.694 1.00 28.69 185 ASN A O 1
ATOM 1504 N N . LYS A 1 186 ? 25.716 12.163 -9.881 1.00 41.09 186 LYS A N 1
ATOM 1505 C CA . LYS A 1 186 ? 27.149 11.848 -9.892 1.00 41.09 186 LYS A CA 1
ATOM 1506 C C . LYS A 1 186 ? 27.582 11.892 -8.410 1.00 41.09 186 LYS A C 1
ATOM 1508 O O . LYS A 1 186 ? 27.143 12.786 -7.704 1.00 41.09 186 LYS A O 1
ATOM 1513 N N . GLU A 1 187 ? 28.323 10.974 -7.819 1.00 30.39 187 GLU A N 1
ATOM 1514 C CA . GLU A 1 187 ? 29.490 10.225 -8.253 1.00 30.39 187 GLU A CA 1
ATOM 1515 C C . GLU A 1 187 ? 29.544 8.898 -7.477 1.00 30.39 187 GLU A C 1
ATOM 1517 O O . GLU A 1 187 ? 28.762 8.665 -6.556 1.00 30.39 187 GLU A O 1
ATOM 1522 N N . GLY A 1 188 ? 30.425 7.997 -7.910 1.00 36.91 188 GLY A N 1
ATOM 1523 C CA . GLY A 1 188 ? 30.520 6.634 -7.404 1.00 36.91 188 GLY A CA 1
ATOM 1524 C C . GLY A 1 188 ? 30.758 6.525 -5.900 1.00 36.91 188 GLY A C 1
ATOM 1525 O O . GLY A 1 188 ? 31.323 7.420 -5.286 1.00 36.91 188 GLY A O 1
ATOM 1526 N N . GLN A 1 189 ? 30.328 5.389 -5.352 1.00 26.53 189 GLN A N 1
ATOM 1527 C CA . GLN A 1 189 ? 31.027 4.483 -4.428 1.00 26.53 189 GLN A CA 1
ATOM 1528 C C . GLN A 1 189 ? 30.063 3.312 -4.148 1.00 26.53 189 GLN A C 1
ATOM 1530 O O . GLN A 1 189 ? 28.842 3.459 -4.201 1.00 26.53 189 GLN A O 1
ATOM 1535 N N . GLY A 1 190 ? 30.612 2.111 -4.000 1.00 29.50 190 GLY A N 1
ATOM 1536 C CA . GLY A 1 190 ? 29.893 0.851 -4.170 1.00 29.50 190 GLY A CA 1
ATOM 1537 C C . GLY A 1 190 ? 28.931 0.447 -3.041 1.00 29.50 190 GLY A C 1
ATOM 1538 O O . GLY A 1 190 ? 29.034 0.867 -1.894 1.00 29.50 190 GLY A O 1
ATOM 1539 N N . THR A 1 191 ? 28.056 -0.500 -3.399 1.00 31.20 191 THR A N 1
ATOM 1540 C CA . THR A 1 191 ? 27.681 -1.648 -2.545 1.00 31.20 191 THR A CA 1
ATOM 1541 C C . THR A 1 191 ? 26.557 -1.501 -1.501 1.00 31.20 191 THR A C 1
ATOM 1543 O O . THR A 1 191 ? 26.508 -2.316 -0.588 1.00 31.20 191 THR A O 1
ATOM 1546 N N . ARG A 1 192 ? 25.561 -0.599 -1.621 1.00 25.39 192 ARG A N 1
ATOM 1547 C CA . ARG A 1 192 ? 24.393 -0.632 -0.684 1.00 25.39 192 ARG A CA 1
ATOM 1548 C C . ARG A 1 192 ? 22.971 -0.367 -1.218 1.00 25.39 192 ARG A C 1
ATOM 1550 O O . ARG A 1 192 ? 22.050 -0.274 -0.417 1.00 25.39 192 ARG A O 1
ATOM 1557 N N . CYS A 1 193 ? 22.711 -0.319 -2.525 1.00 25.02 193 CYS A N 1
ATOM 1558 C CA . CYS A 1 193 ? 21.438 0.255 -3.015 1.00 25.02 193 CYS A CA 1
ATOM 1559 C C . CYS A 1 193 ? 20.303 -0.715 -3.413 1.00 25.02 193 CYS A C 1
ATOM 1561 O O . CYS A 1 193 ? 19.395 -0.295 -4.127 1.00 25.02 193 CYS A O 1
ATOM 1563 N N . TYR A 1 194 ? 20.284 -1.977 -2.967 1.00 29.22 194 TYR A N 1
ATOM 1564 C CA . TYR A 1 194 ? 19.143 -2.870 -3.261 1.00 29.22 194 TYR A CA 1
ATOM 1565 C C . TYR A 1 194 ? 18.048 -2.877 -2.182 1.00 29.22 194 TYR A C 1
ATOM 1567 O O . TYR A 1 194 ? 16.911 -3.215 -2.499 1.00 29.22 194 TYR A O 1
ATOM 1575 N N . SER A 1 195 ? 18.327 -2.414 -0.955 1.00 25.14 195 SER A N 1
ATOM 1576 C CA . SER A 1 195 ? 17.275 -2.174 0.054 1.00 25.14 195 SER A CA 1
ATOM 1577 C C . SER A 1 195 ? 16.490 -0.879 -0.199 1.00 25.14 195 SER A C 1
ATOM 1579 O O . SER A 1 195 ? 15.409 -0.684 0.345 1.00 25.14 195 SER A O 1
ATOM 1581 N N . MET A 1 196 ? 17.008 -0.014 -1.073 1.00 24.72 196 MET A N 1
ATOM 1582 C CA . MET A 1 196 ? 16.497 1.332 -1.340 1.00 24.72 196 MET A CA 1
ATOM 1583 C C . MET A 1 196 ? 15.364 1.366 -2.383 1.00 24.72 196 MET A C 1
ATOM 1585 O O . MET A 1 196 ? 14.900 2.433 -2.771 1.00 24.72 196 MET A O 1
ATOM 1589 N N . PHE A 1 197 ? 14.910 0.206 -2.873 1.00 28.19 197 PHE A N 1
ATOM 1590 C CA . PHE A 1 197 ? 13.808 0.140 -3.842 1.00 28.19 197 PHE A CA 1
ATOM 1591 C C . PHE A 1 197 ? 12.416 0.067 -3.206 1.00 28.19 197 PHE A C 1
ATOM 1593 O O . PHE A 1 197 ? 11.434 0.245 -3.923 1.00 28.19 197 PHE A O 1
ATOM 1600 N N . CYS A 1 198 ? 12.310 -0.138 -1.888 1.00 31.22 198 CYS A N 1
ATOM 1601 C CA . CYS A 1 198 ? 11.009 -0.164 -1.214 1.00 31.22 198 CYS A CA 1
ATOM 1602 C C . CYS A 1 198 ? 10.754 1.038 -0.290 1.00 31.22 198 CYS A C 1
ATOM 1604 O O . CYS A 1 198 ? 9.599 1.405 -0.093 1.00 31.22 198 CYS A O 1
ATOM 1606 N N . SER A 1 199 ? 11.802 1.697 0.216 1.00 28.70 199 SER A N 1
ATOM 1607 C CA . SER A 1 199 ? 11.670 2.787 1.194 1.00 28.70 199 SER A CA 1
ATOM 1608 C C . SER A 1 199 ? 11.682 4.197 0.593 1.00 28.70 199 SER A C 1
ATOM 1610 O O . SER A 1 199 ? 10.975 5.064 1.097 1.00 28.70 199 SER A O 1
ATOM 1612 N N . ASP A 1 200 ? 12.421 4.430 -0.497 1.00 29.55 200 ASP A N 1
ATOM 1613 C CA . ASP A 1 200 ? 12.798 5.805 -0.886 1.00 29.55 200 ASP A CA 1
ATOM 1614 C C . ASP A 1 200 ? 11.999 6.344 -2.083 1.00 29.55 200 ASP A C 1
ATOM 1616 O O . ASP A 1 200 ? 12.230 7.455 -2.559 1.00 29.55 200 ASP A O 1
ATOM 1620 N N . PHE A 1 201 ? 11.045 5.553 -2.583 1.00 30.42 201 PHE A N 1
ATOM 1621 C CA . PHE A 1 201 ? 10.344 5.841 -3.834 1.00 30.42 201 PHE A CA 1
ATOM 1622 C C . PHE A 1 201 ? 8.820 5.780 -3.777 1.00 30.42 201 PHE A C 1
ATOM 1624 O O . PHE A 1 201 ? 8.113 6.302 -4.643 1.00 30.42 201 PHE A O 1
ATOM 1631 N N . TRP A 1 202 ? 8.284 5.166 -2.737 1.00 31.69 202 TRP A N 1
ATOM 1632 C CA . TRP A 1 202 ? 6.888 5.341 -2.398 1.00 31.69 202 TRP A CA 1
ATOM 1633 C C . TRP A 1 202 ? 6.866 6.415 -1.327 1.00 31.69 202 TRP A C 1
ATOM 1635 O O . TRP A 1 202 ? 7.636 6.278 -0.379 1.00 31.69 202 TRP A O 1
ATOM 1645 N N . PRO A 1 203 ? 6.057 7.483 -1.428 1.00 34.91 203 PRO A N 1
ATOM 1646 C CA . PRO A 1 203 ? 5.951 8.397 -0.313 1.00 34.91 203 PRO A CA 1
ATOM 1647 C C . PRO A 1 203 ? 5.402 7.567 0.848 1.00 34.91 203 PRO A C 1
ATOM 1649 O O . PRO A 1 203 ? 4.233 7.169 0.873 1.00 34.91 203 PRO A O 1
ATOM 1652 N N . ARG A 1 204 ? 6.305 7.227 1.768 1.00 40.75 204 ARG A N 1
ATOM 1653 C CA . ARG A 1 204 ? 6.049 6.683 3.089 1.00 40.75 204 ARG A CA 1
ATOM 1654 C C . ARG A 1 204 ? 5.391 7.816 3.857 1.00 40.75 204 ARG A C 1
ATOM 1656 O O . ARG A 1 204 ? 5.993 8.431 4.724 1.00 40.75 204 ARG A O 1
ATOM 1663 N N . VAL A 1 205 ? 4.169 8.166 3.463 1.00 39.25 205 VAL A N 1
ATOM 1664 C CA . VAL A 1 205 ? 3.365 9.133 4.194 1.00 39.25 205 VAL A CA 1
ATOM 1665 C C . VAL A 1 205 ? 2.781 8.382 5.382 1.00 39.25 205 VAL A C 1
ATOM 1667 O O . VAL A 1 205 ? 1.598 8.050 5.425 1.00 39.25 205 VAL A O 1
ATOM 1670 N N . VAL A 1 206 ? 3.640 8.075 6.350 1.00 34.94 206 VAL A N 1
ATOM 1671 C CA . VAL A 1 206 ? 3.189 8.090 7.733 1.00 34.94 206 VAL A CA 1
ATOM 1672 C C . VAL A 1 206 ? 2.839 9.557 7.964 1.00 34.94 206 VAL A C 1
ATOM 1674 O O . VAL A 1 206 ? 3.714 10.415 8.010 1.00 34.94 206 VAL A O 1
ATOM 1677 N N . LEU A 1 207 ? 1.546 9.880 7.994 1.00 38.53 207 LEU A N 1
ATOM 1678 C CA . LEU A 1 207 ? 1.046 11.242 8.207 1.00 38.53 207 LEU A CA 1
ATOM 1679 C C . LEU A 1 207 ? 1.293 11.714 9.654 1.00 38.53 207 LEU A C 1
ATOM 1681 O O . LEU A 1 207 ? 0.547 12.551 10.152 1.00 38.53 207 LEU A O 1
ATOM 1685 N N . SER A 1 208 ? 2.315 11.207 10.352 1.00 30.94 208 SER A N 1
ATOM 1686 C CA . SER A 1 208 ? 2.735 11.757 11.644 1.00 30.94 208 SER A CA 1
ATOM 1687 C C . SER A 1 208 ? 3.198 13.209 11.490 1.00 30.94 208 SER A C 1
ATOM 1689 O O . SER A 1 208 ? 2.892 14.035 12.345 1.00 30.94 208 SER A O 1
ATOM 1691 N N . ASP A 1 209 ? 3.796 13.556 10.345 1.00 29.50 209 ASP A N 1
ATOM 1692 C CA . ASP A 1 209 ? 4.265 14.920 10.049 1.00 29.50 209 ASP A CA 1
ATOM 1693 C C . ASP A 1 209 ? 3.200 15.809 9.379 1.00 29.50 209 ASP A C 1
ATOM 1695 O O . ASP A 1 209 ? 3.439 16.976 9.070 1.00 29.50 209 ASP A O 1
ATOM 1699 N N . VAL A 1 210 ? 1.976 15.297 9.202 1.00 34.47 210 VAL A N 1
ATOM 1700 C CA . VAL A 1 210 ? 0.810 16.090 8.770 1.00 34.47 210 VAL A CA 1
ATOM 1701 C C . VAL A 1 210 ? -0.002 16.617 9.960 1.00 34.47 210 VAL A C 1
ATOM 1703 O O . VAL A 1 210 ? -1.040 17.249 9.779 1.00 34.47 210 VAL A O 1
ATOM 1706 N N . SER A 1 211 ? 0.537 16.509 11.178 1.00 32.72 211 SER A N 1
ATOM 1707 C CA . SER A 1 211 ? 0.092 17.322 12.320 1.00 32.72 211 SER A CA 1
ATOM 1708 C C . SER A 1 211 ? 0.117 18.828 11.990 1.00 32.72 211 SER A C 1
ATOM 1710 O O . SER A 1 211 ? -0.771 19.581 12.388 1.00 32.72 211 SER A O 1
ATOM 1712 N N . THR A 1 212 ? 1.066 19.274 11.156 1.00 31.38 212 THR A N 1
ATOM 1713 C CA . THR A 1 212 ? 1.207 20.698 10.811 1.00 31.38 212 THR A CA 1
ATOM 1714 C C . THR A 1 212 ? 0.297 21.135 9.651 1.00 31.38 212 THR A C 1
ATOM 1716 O O . THR A 1 212 ? -0.224 22.249 9.678 1.00 31.38 212 THR A O 1
ATOM 1719 N N . MET A 1 213 ? 0.031 20.270 8.658 1.00 29.64 213 MET A N 1
ATOM 1720 C CA . MET A 1 213 ? -0.688 20.644 7.420 1.00 29.64 213 MET A CA 1
ATOM 1721 C C . MET A 1 213 ? -2.176 20.248 7.366 1.00 29.64 213 MET A C 1
ATOM 1723 O O . MET A 1 213 ? -2.928 20.871 6.622 1.00 29.64 213 MET A O 1
ATOM 1727 N N . CYS A 1 214 ? -2.629 19.253 8.141 1.00 32.72 214 CYS A N 1
ATOM 1728 C CA . CYS A 1 214 ? -4.062 18.950 8.320 1.00 32.72 214 CYS A CA 1
ATOM 1729 C C . CYS A 1 214 ? -4.647 19.645 9.550 1.00 32.72 214 CYS A C 1
ATOM 1731 O O . CYS A 1 214 ? -5.679 19.227 10.064 1.00 32.72 214 CYS A O 1
ATOM 1733 N N . SER A 1 215 ? -4.008 20.704 10.037 1.00 37.72 215 SER A N 1
ATOM 1734 C CA . SER A 1 215 ? -4.424 21.359 11.267 1.00 37.72 215 SER A CA 1
ATOM 1735 C C . SER A 1 215 ? -5.829 21.961 11.179 1.00 37.72 215 SER A C 1
ATOM 1737 O O . SER A 1 215 ? -6.465 22.037 12.208 1.00 37.72 215 SER A O 1
ATOM 1739 N N . GLU A 1 216 ? -6.386 22.303 10.015 1.00 35.09 216 GLU A N 1
ATOM 1740 C CA . GLU A 1 216 ? -7.782 22.783 9.931 1.00 35.09 216 GLU A CA 1
ATOM 1741 C C . GLU A 1 216 ? -8.813 21.646 9.894 1.00 35.09 216 GLU A C 1
ATOM 1743 O O . GLU A 1 216 ? -9.786 21.679 10.638 1.00 35.09 216 GLU A O 1
ATOM 1748 N N . VAL A 1 217 ? -8.580 20.594 9.103 1.00 38.97 217 VAL A N 1
ATOM 1749 C CA . VAL A 1 217 ? -9.525 19.466 8.977 1.00 38.97 217 VAL A CA 1
ATOM 1750 C C . VAL A 1 217 ? -9.487 18.563 10.213 1.00 38.97 217 VAL A C 1
ATOM 1752 O O . VAL A 1 217 ? -10.527 18.091 10.667 1.00 38.97 217 VAL A O 1
ATOM 1755 N N . GLU A 1 218 ? -8.300 18.351 10.784 1.00 38.53 218 GLU A N 1
ATOM 1756 C CA . GLU A 1 218 ? -8.127 17.595 12.023 1.00 38.53 218 GLU A CA 1
ATOM 1757 C C . GLU A 1 218 ? -8.614 18.408 13.233 1.00 38.53 218 GLU A C 1
ATOM 1759 O O . GLU A 1 218 ? -9.253 17.827 14.105 1.00 38.53 218 GLU A O 1
ATOM 1764 N N . LYS A 1 219 ? -8.438 19.745 13.274 1.00 39.56 219 LYS A N 1
ATOM 1765 C CA . LYS A 1 219 ? -9.062 20.584 14.324 1.00 39.56 219 LYS A CA 1
ATOM 1766 C C . LYS A 1 219 ? -10.582 20.572 14.229 1.00 39.56 219 LYS A C 1
ATOM 1768 O O . LYS A 1 219 ? -11.217 20.332 15.250 1.00 39.56 219 LYS A O 1
ATOM 1773 N N . ASP A 1 220 ? -11.158 20.739 13.038 1.00 40.19 220 ASP A N 1
ATOM 1774 C CA . ASP A 1 220 ? -12.614 20.692 12.842 1.00 40.19 220 ASP A CA 1
ATOM 1775 C C . ASP A 1 220 ? -13.200 19.322 13.213 1.00 40.19 220 ASP A C 1
ATOM 1777 O O . ASP A 1 220 ? -14.321 19.231 13.721 1.00 40.19 220 ASP A O 1
ATOM 1781 N N . ARG A 1 221 ? -12.457 18.235 12.971 1.00 48.22 221 ARG A N 1
ATOM 1782 C CA . ARG A 1 221 ? -12.890 16.875 13.313 1.00 48.22 221 ARG A CA 1
ATOM 1783 C C . ARG A 1 221 ? -12.727 16.571 14.804 1.00 48.22 221 ARG A C 1
ATOM 1785 O O . ARG A 1 221 ? -13.652 16.020 15.399 1.00 48.22 221 ARG A O 1
ATOM 1792 N N . ILE A 1 222 ? -11.612 16.970 15.421 1.00 45.41 222 ILE A N 1
ATOM 1793 C CA . ILE A 1 222 ? -11.377 16.830 16.867 1.00 45.41 222 ILE A CA 1
ATOM 1794 C C . ILE A 1 222 ? -12.379 17.686 17.655 1.00 45.41 222 ILE A C 1
ATOM 1796 O O . ILE A 1 222 ? -12.987 17.172 18.589 1.00 45.41 222 ILE A O 1
ATOM 1800 N N . GLN A 1 223 ? -12.654 18.929 17.239 1.00 45.31 223 GLN A N 1
ATOM 1801 C CA . GLN A 1 223 ? -13.658 19.800 17.876 1.00 45.31 223 GLN A CA 1
ATOM 1802 C C . GLN A 1 223 ? -15.067 19.193 17.851 1.00 45.31 223 GLN A C 1
ATOM 1804 O O . GLN A 1 223 ? -15.796 19.273 18.841 1.00 45.31 223 GLN A O 1
ATOM 1809 N N . ARG A 1 224 ? -15.451 18.518 16.759 1.00 51.62 224 ARG A N 1
ATOM 1810 C CA . ARG A 1 224 ? -16.736 17.798 16.695 1.00 51.62 224 ARG A CA 1
ATOM 1811 C C . ARG A 1 224 ? -16.780 16.563 17.594 1.00 51.62 224 ARG A C 1
ATOM 1813 O O . ARG A 1 224 ? -17.855 16.217 18.075 1.00 51.62 224 ARG A O 1
ATOM 1820 N N . GLN A 1 225 ? -15.647 15.903 17.834 1.00 44.84 225 GLN A N 1
ATOM 1821 C CA . GLN A 1 225 ? -15.569 14.738 18.721 1.00 44.84 225 GLN A CA 1
ATOM 1822 C C . GLN A 1 225 ? -15.477 15.111 20.212 1.00 44.84 225 GLN A C 1
ATOM 1824 O O . GLN A 1 225 ? -15.905 14.314 21.051 1.00 44.84 225 GLN A O 1
ATOM 1829 N N . THR A 1 226 ? -14.961 16.298 20.561 1.00 44.31 226 THR A N 1
ATOM 1830 C CA . THR A 1 226 ? -14.814 16.751 21.959 1.00 44.31 226 THR A CA 1
ATOM 1831 C C . THR A 1 226 ? -16.011 17.526 22.506 1.00 44.31 226 THR A C 1
ATOM 1833 O O . THR A 1 226 ? -16.080 17.729 23.714 1.00 44.31 226 THR A O 1
ATOM 1836 N N . GLY A 1 227 ? -16.980 17.921 21.672 1.00 38.94 227 GLY A N 1
ATOM 1837 C CA . GLY A 1 227 ? -18.221 18.546 22.148 1.00 38.94 227 GLY A CA 1
ATOM 1838 C C . GLY A 1 227 ? -18.027 19.899 22.843 1.00 38.94 227 GLY A C 1
ATOM 1839 O O . GLY A 1 227 ? -18.876 20.306 23.633 1.00 38.94 227 GLY A O 1
ATOM 1840 N N . THR A 1 228 ? -16.934 20.603 22.562 1.00 40.31 228 THR A N 1
ATOM 1841 C CA . THR A 1 228 ? -16.701 21.969 23.038 1.00 40.31 228 THR A CA 1
ATOM 1842 C C . THR A 1 228 ? -17.069 22.941 21.924 1.00 40.31 228 THR A C 1
ATOM 1844 O O . THR A 1 228 ? -16.373 23.023 20.913 1.00 40.31 228 THR A O 1
ATOM 1847 N N . LYS A 1 229 ? -18.210 23.619 22.095 1.00 36.69 229 LYS A N 1
ATOM 1848 C CA . LYS A 1 229 ? -18.511 24.866 21.380 1.00 36.69 229 LYS A CA 1
ATOM 1849 C C . LYS A 1 229 ? -17.535 25.959 21.793 1.00 36.69 229 LYS A C 1
ATOM 1851 O O . LYS A 1 229 ? -17.147 25.958 22.983 1.00 36.69 229 LYS A O 1
#

Radius of gyration: 20.41 Å; chains: 1; bounding box: 51×46×55 Å